Protein AF-A0A2M8P9C8-F1 (afdb_monomer)

Mean predicted aligned error: 7.79 Å

Foldseek 3Di:
DPPPPDPDPDPVLCVVVVVVVVVDPDPDPQSVLQVVQCVVPVDGDPDSVSSVVVVCQPFPDPVRFFCALLNVVCLCVVLVHDDDSVRGGDDPVSVVSVVSVVSCVVVVVDDDDDCLQLSNPFFDDPVNVLVVLLVVLVVVLVVQLVVVCVVPVPDDDDPVVSDDVVSNVVSVCCCLPPWPLNDDADVPDPVSNVQNVQKTFQDTDPGDDLVRDDPVQLDDDPLCVQFWDQPDFDDDSCRSRMTGGHPQWDQDPSRGIWHWDFDADPNRTPPVDGTDTDGSVRPVVDDDDDPPDD

Radius of gyration: 25.55 Å; Cα contacts (8 Å, |Δi|>4): 276; chains: 1; bounding box: 47×86×64 Å

Solvent-accessible surface area (backbone atoms only — not comparable to full-atom values): 17760 Å² total; per-residue (Å²): 132,86,80,77,81,70,87,70,84,51,78,70,75,52,45,63,58,54,57,48,58,72,69,50,87,56,92,45,73,66,51,42,41,47,50,53,38,26,74,76,64,77,42,82,62,97,43,70,65,64,30,48,53,49,58,40,42,61,41,57,27,75,90,69,20,70,46,46,67,55,43,36,51,48,50,24,66,74,72,71,49,88,72,63,70,86,56,31,37,64,49,74,63,57,56,53,51,51,53,52,50,50,51,36,41,76,68,64,74,45,85,83,84,63,77,76,41,46,72,69,45,68,58,80,48,72,67,59,56,48,49,57,52,48,50,54,38,49,54,51,51,55,49,55,36,52,55,56,54,75,74,46,88,86,62,91,78,53,74,74,80,60,59,62,68,67,59,51,52,50,47,54,51,44,51,58,70,69,34,84,82,54,63,84,78,53,72,90,42,75,65,48,37,54,50,58,75,44,50,47,62,48,54,49,96,94,50,49,50,79,90,73,54,56,69,73,73,33,53,88,53,79,59,33,66,61,29,40,38,89,79,55,44,53,78,71,93,46,43,47,39,30,35,29,58,24,94,72,32,42,71,48,99,76,20,36,54,19,28,70,42,72,57,68,57,97,91,40,72,46,77,91,53,83,64,48,70,37,40,46,64,69,44,71,85,50,91,80,80,61,95,84,62,130

Structure (mmCIF, N/CA/C/O backbone):
data_AF-A0A2M8P9C8-F1
#
_entry.id   AF-A0A2M8P9C8-F1
#
loop_
_atom_site.group_PDB
_atom_site.id
_atom_site.type_symbol
_atom_site.label_atom_id
_atom_site.label_alt_id
_atom_site.label_comp_id
_atom_site.label_asym_id
_atom_site.label_entity_id
_atom_site.label_seq_id
_atom_site.pdbx_PDB_ins_code
_atom_site.Cartn_x
_atom_site.Cartn_y
_atom_site.Cartn_z
_atom_site.occupancy
_atom_site.B_iso_or_equiv
_atom_site.auth_seq_id
_atom_site.auth_comp_id
_atom_site.auth_asym_id
_atom_site.auth_atom_id
_atom_site.pdbx_PDB_model_num
ATOM 1 N N . SER A 1 1 ? -11.954 -44.200 5.336 1.00 37.62 1 SER A N 1
ATOM 2 C CA . SER A 1 1 ? -12.831 -43.577 6.345 1.00 37.62 1 SER A CA 1
ATOM 3 C C . SER A 1 1 ? -12.783 -42.080 6.127 1.00 37.62 1 SER A C 1
ATOM 5 O O . SER A 1 1 ? -11.720 -41.489 6.238 1.00 37.62 1 SER A O 1
ATOM 7 N N . ILE A 1 2 ? -13.897 -41.484 5.705 1.00 38.53 2 ILE A N 1
ATOM 8 C CA . ILE A 1 2 ? -13.997 -40.033 5.519 1.00 38.53 2 ILE A CA 1
ATOM 9 C C . ILE A 1 2 ? -14.093 -39.437 6.925 1.00 38.53 2 ILE A C 1
ATOM 11 O O . ILE A 1 2 ? -15.100 -39.625 7.605 1.00 38.53 2 ILE A O 1
ATOM 15 N N . LEU A 1 3 ? -13.015 -38.811 7.395 1.00 40.62 3 LEU A N 1
ATOM 16 C CA . LEU A 1 3 ? -13.034 -38.027 8.624 1.00 40.62 3 LEU A CA 1
ATOM 17 C C . LEU A 1 3 ? -13.834 -36.756 8.334 1.00 40.62 3 LEU A C 1
ATOM 19 O O . LEU A 1 3 ? -13.316 -35.798 7.769 1.00 40.62 3 LEU A O 1
ATOM 23 N N . LEU A 1 4 ? -15.119 -36.778 8.684 1.00 42.03 4 LEU A N 1
ATOM 24 C CA . LEU A 1 4 ? -15.915 -35.567 8.836 1.00 42.03 4 LEU A CA 1
ATOM 25 C C . LEU A 1 4 ? -15.303 -34.779 9.997 1.00 42.03 4 LEU A C 1
ATOM 27 O O . LEU A 1 4 ? -15.498 -35.135 11.159 1.00 42.03 4 LEU A O 1
ATOM 31 N N . HIS A 1 5 ? -14.535 -33.736 9.682 1.00 44.41 5 HIS A N 1
ATOM 32 C CA . HIS A 1 5 ? -14.169 -32.720 10.659 1.00 44.41 5 HIS A CA 1
ATOM 33 C C . HIS A 1 5 ? -15.451 -31.949 10.972 1.00 44.41 5 HIS A C 1
ATOM 35 O O . HIS A 1 5 ? -15.874 -31.057 10.244 1.00 44.41 5 HIS A O 1
ATOM 41 N N . ARG A 1 6 ? -16.171 -32.417 11.988 1.00 44.81 6 ARG A N 1
ATOM 42 C CA . ARG A 1 6 ? -17.292 -31.692 12.561 1.00 44.81 6 ARG A CA 1
ATOM 43 C C . ARG A 1 6 ? -16.665 -30.489 13.261 1.00 44.81 6 ARG A C 1
ATOM 45 O O . ARG A 1 6 ? -15.871 -30.697 14.173 1.00 44.81 6 ARG A O 1
ATOM 52 N N . ASP A 1 7 ? -16.972 -29.278 12.803 1.00 50.47 7 ASP A N 1
ATOM 53 C CA . ASP A 1 7 ? -16.590 -28.029 13.470 1.00 50.47 7 ASP A CA 1
ATOM 54 C C . ASP A 1 7 ? -17.229 -27.996 14.868 1.00 50.47 7 ASP A C 1
ATOM 56 O O . ASP A 1 7 ? -18.292 -27.417 15.093 1.00 50.47 7 ASP A O 1
ATOM 60 N N . GLU A 1 8 ? -16.630 -28.699 15.823 1.00 51.34 8 GLU A N 1
ATOM 61 C CA . GLU A 1 8 ? -16.972 -28.571 17.227 1.00 51.34 8 GLU A CA 1
ATOM 62 C C . GLU A 1 8 ? -16.367 -27.248 17.693 1.00 51.34 8 GLU A C 1
ATOM 64 O O . GLU A 1 8 ? -15.157 -27.116 17.861 1.00 51.34 8 GLU A O 1
ATOM 69 N N . THR A 1 9 ? -17.212 -26.228 17.849 1.00 56.12 9 THR A N 1
ATOM 70 C CA . THR A 1 9 ? -16.874 -25.002 18.577 1.00 56.12 9 THR A CA 1
ATOM 71 C C . THR A 1 9 ? -16.507 -25.383 20.005 1.00 56.12 9 THR A C 1
ATOM 73 O O . THR A 1 9 ? -17.373 -25.551 20.868 1.00 56.12 9 THR A O 1
ATOM 76 N N . THR A 1 10 ? -15.219 -25.593 20.242 1.00 59.09 10 THR A N 1
ATOM 77 C CA . THR A 1 10 ? -14.679 -25.992 21.533 1.00 59.09 10 THR A CA 1
ATOM 78 C C . THR A 1 10 ? -14.843 -24.831 22.513 1.00 59.09 10 THR A C 1
ATOM 80 O O . THR A 1 10 ? -14.539 -23.688 22.184 1.00 59.09 10 THR A O 1
ATOM 83 N N . SER A 1 11 ? -15.282 -25.096 23.748 1.00 59.66 11 SER A N 1
ATOM 84 C CA . SER A 1 11 ? -15.430 -24.072 24.804 1.00 59.66 11 SER A CA 1
ATOM 85 C C . SER A 1 11 ? -14.152 -23.249 25.056 1.00 59.66 11 SER A C 1
ATOM 87 O O . SER A 1 11 ? -14.223 -22.155 25.617 1.00 59.66 11 SER A O 1
ATOM 89 N N . THR A 1 12 ? -12.988 -23.758 24.648 1.00 63.03 12 THR A N 1
ATOM 90 C CA . THR A 1 12 ? -11.700 -23.058 24.661 1.00 63.03 12 THR A CA 1
ATOM 91 C C . THR A 1 12 ? -11.655 -21.845 23.733 1.00 63.03 12 THR A C 1
ATOM 93 O O . THR A 1 12 ? -10.956 -20.889 24.068 1.00 63.03 12 THR A O 1
ATOM 96 N N . ASP A 1 13 ? -12.437 -21.815 22.647 1.00 67.06 13 ASP A N 1
ATOM 97 C CA . ASP A 1 13 ? -12.443 -20.705 21.684 1.00 67.06 13 ASP A CA 1
ATOM 98 C C . ASP A 1 13 ? -12.868 -19.375 22.328 1.00 67.06 13 ASP A C 1
ATOM 100 O O . ASP A 1 13 ? -12.349 -18.314 21.985 1.00 67.06 13 ASP A O 1
ATOM 104 N N . TYR A 1 14 ? -13.767 -19.429 23.314 1.00 73.88 14 TYR A N 1
ATOM 105 C CA . TYR A 1 14 ? -14.289 -18.245 24.004 1.00 73.88 14 TYR A CA 1
ATOM 106 C C . TYR A 1 14 ? -13.535 -17.900 25.292 1.00 73.88 14 TYR A C 1
ATOM 108 O O . TYR A 1 14 ? -13.790 -16.852 25.887 1.00 73.88 14 TYR A O 1
ATOM 116 N N . SER A 1 15 ? -12.597 -18.746 25.729 1.00 85.00 15 SER A N 1
ATOM 117 C CA . SER A 1 15 ? -11.872 -18.555 26.995 1.00 85.00 15 SER A CA 1
ATOM 118 C C . SER A 1 15 ? -11.128 -17.217 27.053 1.00 85.00 15 SER A C 1
ATOM 120 O O . SER A 1 15 ? -11.120 -16.561 28.092 1.00 85.00 15 SER A O 1
ATOM 122 N N . ILE A 1 16 ? -10.578 -16.763 25.922 1.00 87.44 16 ILE A N 1
ATOM 123 C CA . ILE A 1 16 ? -9.887 -15.474 25.800 1.00 87.44 16 ILE A CA 1
ATOM 124 C C . ILE A 1 16 ? -10.848 -14.321 26.089 1.00 87.44 16 ILE A C 1
ATOM 126 O O . ILE A 1 16 ? -10.509 -13.426 26.859 1.00 87.44 16 ILE A O 1
ATOM 130 N N . ILE A 1 17 ? -12.058 -14.356 25.523 1.00 88.69 17 ILE A N 1
ATOM 131 C CA . ILE A 1 17 ? -13.062 -13.310 25.746 1.00 88.69 17 ILE A CA 1
ATOM 132 C C . ILE A 1 17 ? -13.485 -13.299 27.215 1.00 88.69 17 ILE A C 1
ATOM 134 O O . ILE A 1 17 ? -13.487 -12.238 27.830 1.00 88.69 17 ILE A O 1
ATOM 138 N N . PHE A 1 18 ? -13.778 -14.463 27.805 1.00 88.88 18 PHE A N 1
ATOM 139 C CA . PHE A 1 18 ? -14.156 -14.546 29.220 1.00 88.88 18 PHE A CA 1
ATOM 140 C C . PHE A 1 18 ? -13.057 -14.018 30.149 1.00 88.88 18 PHE A C 1
ATOM 142 O O . PHE A 1 18 ? -13.345 -13.240 31.055 1.00 88.88 18 PHE A O 1
ATOM 149 N N . ASN A 1 19 ? -11.798 -14.380 29.895 1.00 91.19 19 ASN A N 1
ATOM 150 C CA . ASN A 1 19 ? -10.659 -13.895 30.673 1.00 91.19 19 ASN A CA 1
ATOM 151 C C . ASN A 1 19 ? -10.447 -12.381 30.518 1.00 91.19 19 ASN A C 1
ATOM 153 O O . ASN A 1 19 ? -10.062 -11.719 31.481 1.00 91.19 19 ASN A O 1
ATOM 157 N N . THR A 1 20 ? -10.689 -11.829 29.326 1.00 91.50 20 THR A N 1
ATOM 158 C CA . THR A 1 20 ? -10.626 -10.381 29.086 1.00 91.50 20 THR A CA 1
ATOM 159 C C . THR A 1 20 ? -11.761 -9.658 29.806 1.00 91.50 20 THR A C 1
ATOM 161 O O . THR A 1 20 ? -11.490 -8.686 30.498 1.00 91.50 20 THR A O 1
ATOM 164 N N . LEU A 1 21 ? -12.995 -10.168 29.740 1.00 90.50 21 LEU A N 1
ATOM 165 C CA . LEU A 1 21 ? -14.148 -9.595 30.446 1.00 90.50 21 LEU A CA 1
ATOM 166 C C . LEU A 1 21 ? -13.981 -9.629 31.972 1.00 90.50 21 LEU A C 1
ATOM 168 O O . LEU A 1 21 ? -14.395 -8.697 32.644 1.00 90.50 21 LEU A O 1
ATOM 172 N N . GLN A 1 22 ? -13.335 -10.658 32.532 1.00 91.06 22 GLN A N 1
ATOM 173 C CA . GLN A 1 22 ? -13.025 -10.703 33.970 1.00 91.06 22 GLN A CA 1
ATOM 174 C C . GLN A 1 22 ? -12.017 -9.634 34.414 1.00 91.06 22 GLN A C 1
ATOM 176 O O . GLN A 1 22 ? -11.997 -9.262 35.585 1.00 91.06 22 GLN A O 1
ATOM 181 N N . LYS A 1 23 ? -11.147 -9.184 33.504 1.00 91.94 23 LYS A N 1
ATOM 182 C CA . LYS A 1 23 ? -10.160 -8.126 33.761 1.00 91.94 23 LYS A CA 1
ATOM 183 C C . LYS A 1 23 ? -10.671 -6.738 33.386 1.00 91.94 23 LYS A C 1
ATOM 185 O O . LYS A 1 23 ? -10.018 -5.760 33.747 1.00 91.94 23 LYS A O 1
ATOM 190 N N . ASP A 1 24 ? -11.769 -6.658 32.639 1.00 91.88 24 ASP A N 1
ATOM 191 C CA . ASP A 1 24 ? -12.359 -5.394 32.231 1.00 91.88 24 ASP A CA 1
ATOM 192 C C . ASP A 1 24 ? -12.910 -4.667 33.459 1.00 91.88 24 ASP A C 1
ATOM 194 O O . ASP A 1 24 ? -13.611 -5.238 34.294 1.00 91.88 24 ASP A O 1
ATOM 198 N N . THR A 1 25 ? -12.529 -3.404 33.599 1.00 89.75 25 THR A N 1
ATOM 199 C CA . THR A 1 25 ? -12.937 -2.557 34.720 1.00 89.75 25 THR A CA 1
ATOM 200 C C . THR A 1 25 ? -14.194 -1.757 34.402 1.00 89.75 25 THR A C 1
ATOM 202 O O . THR A 1 25 ? -14.825 -1.249 35.329 1.00 89.75 25 THR A O 1
ATOM 205 N N . ALA A 1 26 ? -14.565 -1.641 33.123 1.00 91.31 26 ALA A N 1
ATOM 206 C CA . ALA A 1 26 ? -15.745 -0.911 32.689 1.00 91.31 26 ALA A CA 1
ATOM 207 C C . ALA A 1 26 ? -16.982 -1.821 32.669 1.00 91.31 26 ALA A C 1
ATOM 209 O O . ALA A 1 26 ? -16.979 -2.889 32.066 1.00 91.31 26 ALA A O 1
ATOM 210 N N . ASN A 1 27 ? -18.073 -1.369 33.288 1.00 89.81 27 ASN A N 1
ATOM 211 C CA . ASN A 1 27 ? -19.352 -2.091 33.326 1.00 89.81 27 ASN A CA 1
ATOM 212 C C . ASN A 1 27 ? -20.446 -1.398 32.498 1.00 89.81 27 ASN A C 1
ATOM 214 O O . ASN A 1 27 ? -21.563 -1.903 32.382 1.00 89.81 27 ASN A O 1
ATOM 218 N N . SER A 1 28 ? -20.143 -0.233 31.921 1.00 92.44 28 SER A N 1
ATOM 219 C CA . SER A 1 28 ? -21.055 0.530 31.069 1.00 92.44 28 SER A CA 1
ATOM 220 C C . SER A 1 28 ? -20.333 1.144 29.870 1.00 92.44 28 SER A C 1
ATOM 222 O O . SER A 1 28 ? -19.123 1.372 29.902 1.00 92.44 28 SER A O 1
ATOM 224 N N . GLU A 1 29 ? -21.089 1.461 28.811 1.00 89.56 29 GLU A N 1
ATOM 225 C CA . GLU A 1 29 ? -20.550 2.150 27.628 1.00 89.56 29 GLU A CA 1
ATOM 226 C C . GLU A 1 29 ? -19.878 3.474 28.018 1.00 89.56 29 GLU A C 1
ATOM 228 O O . GLU A 1 29 ? -18.795 3.786 27.528 1.00 89.56 29 GLU A O 1
ATOM 233 N N . LYS A 1 30 ? -20.483 4.219 28.949 1.00 89.69 30 LYS A N 1
ATOM 234 C CA . LYS A 1 30 ? -19.945 5.485 29.446 1.00 89.69 30 LYS A CA 1
ATOM 235 C C . LYS A 1 30 ? -18.570 5.302 30.090 1.00 89.69 30 LYS A C 1
ATOM 237 O O . LYS A 1 30 ? -17.621 5.980 29.705 1.00 89.69 30 LYS A O 1
ATOM 242 N N . GLU A 1 31 ? -18.447 4.358 31.021 1.00 90.81 31 GLU A N 1
ATOM 243 C CA . GLU A 1 31 ? -17.171 4.055 31.681 1.00 90.81 31 GLU A CA 1
ATOM 244 C C . GLU A 1 31 ? -16.103 3.613 30.674 1.00 90.81 31 GLU A C 1
ATOM 246 O O . GLU A 1 31 ? -14.959 4.059 30.759 1.00 90.81 31 GLU A O 1
ATOM 251 N N . ALA A 1 32 ? -16.476 2.797 29.682 1.00 92.31 32 ALA A N 1
ATOM 252 C CA . ALA A 1 32 ? -15.564 2.347 28.634 1.00 92.31 32 ALA A CA 1
ATOM 253 C C . ALA A 1 32 ? -15.061 3.518 27.770 1.00 92.31 32 ALA A C 1
ATOM 255 O O . ALA A 1 32 ? -13.864 3.629 27.497 1.00 92.31 32 ALA A O 1
ATOM 256 N N . VAL A 1 33 ? -15.953 4.431 27.374 1.00 91.25 33 VAL A N 1
ATOM 257 C CA . VAL A 1 33 ? -15.602 5.632 26.599 1.00 91.25 33 VAL A CA 1
ATOM 258 C C . VAL A 1 33 ? -14.671 6.551 27.399 1.00 91.25 33 VAL A C 1
ATOM 260 O O . VAL A 1 33 ? -13.670 7.034 26.864 1.00 91.25 33 VAL A O 1
ATOM 263 N N . GLU A 1 34 ? -14.944 6.759 28.688 1.00 90.44 34 GLU A N 1
ATOM 264 C CA . GLU A 1 34 ? -14.082 7.549 29.574 1.00 90.44 34 GLU A CA 1
ATOM 265 C C . GLU A 1 34 ? -12.713 6.894 29.797 1.00 90.44 34 GLU A C 1
ATOM 267 O O . GLU A 1 34 ? -11.696 7.591 29.865 1.00 90.44 34 GLU A O 1
ATOM 272 N N . PHE A 1 35 ? -12.669 5.565 29.910 1.00 90.38 35 PHE A N 1
ATOM 273 C CA . PHE A 1 35 ? -11.430 4.801 30.041 1.00 90.38 35 PHE A CA 1
ATOM 274 C C . PHE A 1 35 ? -10.559 4.935 28.786 1.00 90.38 35 PHE A C 1
ATOM 276 O O . PHE A 1 35 ? -9.378 5.274 28.881 1.00 90.38 35 PHE A O 1
ATOM 283 N N . ILE A 1 36 ? -11.152 4.767 27.598 1.00 90.81 36 ILE A N 1
ATOM 284 C CA . ILE A 1 36 ? -10.457 4.946 26.315 1.00 90.81 36 ILE A CA 1
ATOM 285 C C . ILE A 1 36 ? -9.941 6.383 26.178 1.00 90.81 36 ILE A C 1
ATOM 287 O O . ILE A 1 36 ? -8.788 6.592 25.794 1.00 90.81 36 ILE A O 1
ATOM 291 N N . TYR A 1 37 ? -10.753 7.387 26.524 1.00 90.19 37 TYR A N 1
ATOM 292 C CA . TYR A 1 37 ? -10.324 8.785 26.482 1.00 90.19 37 TYR A CA 1
ATOM 293 C C . TYR A 1 37 ? -9.117 9.034 27.397 1.00 90.19 37 TYR A C 1
ATOM 295 O O . TYR A 1 37 ? -8.135 9.645 26.963 1.00 90.19 37 TYR A O 1
ATOM 303 N N . ARG A 1 38 ? -9.164 8.528 28.638 1.00 90.62 38 ARG A N 1
ATOM 304 C CA . ARG A 1 38 ? -8.061 8.634 29.602 1.00 90.62 38 ARG A CA 1
ATOM 305 C C . ARG A 1 38 ? -6.786 7.998 29.065 1.00 90.62 38 ARG A C 1
ATOM 307 O O . ARG A 1 38 ? -5.736 8.626 29.138 1.00 90.62 38 ARG A O 1
ATOM 314 N N . GLN A 1 39 ? -6.885 6.821 28.453 1.00 90.50 39 GLN A N 1
ATOM 315 C CA . GLN A 1 39 ? -5.737 6.130 27.867 1.00 90.50 39 GLN A CA 1
ATOM 316 C C . GLN A 1 39 ? -5.128 6.889 26.677 1.00 90.50 39 GLN A C 1
ATOM 318 O O . GLN A 1 39 ? -3.915 6.875 26.480 1.00 90.50 39 GLN A O 1
ATOM 323 N N . LEU A 1 40 ? -5.956 7.561 25.873 1.00 89.12 40 LEU A N 1
ATOM 324 C CA . LEU A 1 40 ? -5.499 8.294 24.690 1.00 89.12 40 LEU A CA 1
ATOM 325 C C . LEU A 1 40 ? -4.913 9.671 25.016 1.00 89.12 40 LEU A C 1
ATOM 327 O O . LEU A 1 40 ? -4.004 10.129 24.324 1.00 89.12 40 LEU A O 1
ATOM 331 N N . ARG A 1 41 ? -5.463 10.369 26.016 1.00 89.38 41 ARG A N 1
ATOM 332 C CA . ARG A 1 41 ? -5.113 11.768 26.323 1.00 89.38 41 ARG A CA 1
ATOM 333 C C . ARG A 1 41 ? -4.416 11.974 27.661 1.00 89.38 41 ARG A C 1
ATOM 335 O O . ARG A 1 41 ? -4.003 13.099 27.928 1.00 89.38 41 ARG A O 1
ATOM 342 N N . ASN A 1 42 ? -4.273 10.931 28.477 1.00 90.50 42 ASN A N 1
ATOM 343 C CA . ASN A 1 42 ? -3.758 11.007 29.847 1.00 90.50 42 ASN A CA 1
ATOM 344 C C . ASN A 1 42 ? -4.476 12.079 30.694 1.00 90.50 42 ASN A C 1
ATOM 346 O O . ASN A 1 42 ? -3.861 12.733 31.533 1.00 90.50 42 ASN A O 1
ATOM 350 N N . ALA A 1 43 ? -5.768 12.296 30.438 1.00 89.50 43 ALA A N 1
ATOM 351 C CA . ALA A 1 43 ? -6.590 13.314 31.085 1.00 89.50 43 ALA A CA 1
ATOM 352 C C . ALA A 1 43 ? -8.034 12.825 31.212 1.00 89.50 43 ALA A C 1
ATOM 354 O O . ALA A 1 43 ? -8.477 11.993 30.418 1.00 89.50 43 ALA A O 1
ATOM 355 N N . GLU A 1 44 ? -8.777 13.360 32.178 1.00 87.00 44 GLU A N 1
ATOM 356 C CA . GLU A 1 44 ? -10.210 13.089 32.286 1.00 87.00 44 GLU A CA 1
ATOM 357 C C . GLU A 1 44 ? -10.994 13.826 31.192 1.00 87.00 44 GLU A C 1
ATOM 359 O O . GLU A 1 44 ? -10.631 14.947 30.806 1.00 87.00 44 GLU A O 1
ATOM 364 N N . PRO A 1 45 ? -12.041 13.196 30.638 1.00 87.19 45 PRO A N 1
ATOM 365 C CA . PRO A 1 45 ? -12.908 13.869 29.692 1.00 87.19 45 PRO A CA 1
ATOM 366 C C . PRO A 1 45 ? -13.732 14.952 30.401 1.00 87.19 45 PRO A C 1
ATOM 368 O O . PRO A 1 45 ? -14.191 14.734 31.520 1.00 87.19 45 PRO A O 1
ATOM 371 N N . PRO A 1 46 ? -13.951 16.110 29.757 1.00 84.75 46 PRO A N 1
ATOM 372 C CA . PRO A 1 46 ? -14.798 17.161 30.319 1.00 84.75 46 PRO A CA 1
ATOM 373 C C . PRO A 1 46 ? -16.275 16.740 30.399 1.00 84.75 46 PRO A C 1
ATOM 375 O O . PRO A 1 46 ? -16.983 17.141 31.318 1.00 84.75 46 PRO A O 1
ATOM 378 N N . ASP A 1 47 ? -16.727 15.925 29.447 1.00 90.00 47 ASP A N 1
ATOM 379 C CA . ASP A 1 47 ? -18.088 15.413 29.330 1.00 90.00 47 ASP A CA 1
ATOM 380 C C . ASP A 1 47 ? -18.105 14.153 28.434 1.00 90.00 47 ASP A C 1
ATOM 382 O O . ASP A 1 47 ? -17.160 13.892 27.677 1.00 90.00 47 ASP A O 1
ATOM 386 N N . GLU A 1 48 ? -19.176 13.354 28.525 1.00 88.81 48 GLU A N 1
ATOM 387 C CA . GLU A 1 48 ? -19.320 12.100 27.765 1.00 88.81 48 GLU A CA 1
ATOM 388 C C . GLU A 1 48 ? -19.376 12.340 26.248 1.00 88.81 48 GLU A C 1
ATOM 390 O O . GLU A 1 48 ? -18.818 11.560 25.471 1.00 88.81 48 GLU A O 1
ATOM 395 N N . GLU A 1 49 ? -20.014 13.425 25.810 1.00 90.94 49 GLU A N 1
ATOM 396 C CA . GLU A 1 49 ? -20.189 13.739 24.391 1.00 90.94 49 GLU A CA 1
ATOM 397 C C . GLU A 1 49 ? -18.841 14.049 23.730 1.00 90.94 49 GLU A C 1
ATOM 399 O O . GLU A 1 49 ? -18.526 13.521 22.661 1.00 90.94 49 GLU A O 1
ATOM 404 N N . THR A 1 50 ? -17.988 14.820 24.402 1.00 89.31 50 THR A N 1
ATOM 405 C CA . THR A 1 50 ? -16.617 15.105 23.978 1.00 89.31 50 THR A CA 1
ATOM 406 C C . THR A 1 50 ? -15.793 13.824 23.885 1.00 89.31 50 THR A C 1
ATOM 408 O O . THR A 1 50 ? -15.041 13.642 22.919 1.00 89.31 50 THR A O 1
ATOM 411 N N . ALA A 1 51 ? -15.936 12.922 24.859 1.00 89.44 51 ALA A N 1
ATOM 412 C CA . ALA A 1 51 ? -15.220 11.654 24.863 1.00 89.44 51 ALA A CA 1
ATOM 413 C C . ALA A 1 51 ? -15.648 10.754 23.694 1.00 89.44 51 ALA A C 1
ATOM 415 O O . ALA A 1 51 ? -14.804 10.301 22.912 1.00 89.44 51 ALA A O 1
ATOM 416 N N . ARG A 1 52 ? -16.962 10.582 23.506 1.00 90.00 52 ARG A N 1
ATOM 417 C CA . ARG A 1 52 ? -17.547 9.815 22.398 1.00 90.00 52 ARG A CA 1
ATOM 418 C C . ARG A 1 52 ? -17.176 10.426 21.045 1.00 90.00 52 ARG A C 1
ATOM 420 O O . ARG A 1 52 ? -16.766 9.714 20.131 1.00 90.00 52 ARG A O 1
ATOM 427 N N . GLY A 1 53 ? -17.223 11.752 20.942 1.00 90.44 53 GLY A N 1
ATOM 428 C CA . GLY A 1 53 ? -16.878 12.496 19.735 1.00 90.44 53 GLY A CA 1
ATOM 429 C C . GLY A 1 53 ? -15.413 12.363 19.313 1.00 90.44 53 GLY A C 1
ATOM 430 O O . GLY A 1 53 ? -15.103 12.576 18.143 1.00 90.44 53 GLY A O 1
ATOM 431 N N . ILE A 1 54 ? -14.492 12.013 20.216 1.00 88.38 54 ILE A N 1
ATOM 432 C CA . ILE A 1 54 ? -13.103 11.700 19.842 1.00 88.38 54 ILE A CA 1
ATOM 433 C C . ILE A 1 54 ? -12.992 10.312 19.234 1.00 88.38 54 ILE A C 1
ATOM 435 O O . ILE A 1 54 ? -12.332 10.175 18.208 1.00 88.38 54 ILE A O 1
ATOM 439 N N . ILE A 1 55 ? -13.642 9.312 19.827 1.00 88.06 55 ILE A N 1
ATOM 440 C CA . ILE A 1 55 ? -13.645 7.945 19.290 1.00 88.06 55 ILE A CA 1
ATOM 441 C C . ILE A 1 55 ? -14.279 7.940 17.895 1.00 88.06 55 ILE A C 1
ATOM 443 O O . ILE A 1 55 ? -13.705 7.379 16.961 1.00 88.06 55 ILE A O 1
ATOM 447 N N . ASP A 1 56 ? -15.397 8.652 17.732 1.00 89.19 56 ASP A N 1
ATOM 448 C CA . ASP A 1 56 ? -16.058 8.844 16.439 1.00 89.19 56 ASP A CA 1
ATOM 449 C C . ASP A 1 56 ? -15.103 9.438 15.391 1.00 89.19 56 ASP A C 1
ATOM 451 O O . ASP A 1 56 ? -14.888 8.884 14.312 1.00 89.19 56 ASP A O 1
ATOM 455 N N . LYS A 1 57 ? -14.402 10.516 15.759 1.00 89.75 57 LYS A N 1
ATOM 456 C CA . LYS A 1 57 ? -13.421 11.172 14.884 1.00 89.75 57 LYS A CA 1
ATOM 457 C C . LYS A 1 57 ? -12.186 10.327 14.578 1.00 89.75 57 LYS A C 1
ATOM 459 O O . LYS A 1 57 ? -11.508 10.639 13.603 1.00 89.75 57 LYS A O 1
ATOM 464 N N . LEU A 1 58 ? -11.853 9.329 15.394 1.00 88.62 58 LEU A N 1
ATOM 465 C CA . LEU A 1 58 ? -10.662 8.503 15.190 1.00 88.62 58 LEU A CA 1
ATOM 466 C C . LEU A 1 58 ? -10.864 7.439 14.114 1.00 88.62 58 LEU A C 1
ATOM 468 O O . LEU A 1 58 ? -9.945 7.223 13.331 1.00 88.62 58 LEU A O 1
ATOM 472 N N . PHE A 1 59 ? -12.032 6.796 14.072 1.00 89.62 59 PHE A N 1
ATOM 473 C CA . PHE A 1 59 ? -12.251 5.619 13.218 1.00 89.62 59 PHE A CA 1
ATOM 474 C C . PHE A 1 59 ? -13.443 5.746 12.264 1.00 89.62 59 PHE A C 1
ATOM 476 O O . PHE A 1 59 ? -13.438 5.119 11.205 1.00 89.62 59 PHE A O 1
ATOM 483 N N . PHE A 1 60 ? -14.440 6.560 12.620 1.00 91.12 60 PHE A N 1
ATOM 484 C CA . PHE A 1 60 ? -15.740 6.611 11.945 1.00 91.12 60 PHE A CA 1
ATOM 485 C C . PHE A 1 60 ? -15.958 7.908 11.145 1.00 91.12 60 PHE A C 1
ATOM 487 O O . PHE A 1 60 ? -16.881 7.991 10.338 1.00 91.12 60 PHE A O 1
ATOM 494 N N . SER A 1 61 ? -15.091 8.914 11.314 1.00 90.94 61 SER A N 1
ATOM 495 C CA . SER A 1 61 ? -15.162 10.173 10.564 1.00 90.94 61 SER A CA 1
ATOM 496 C C . SER A 1 61 ? -14.333 10.146 9.279 1.00 90.94 61 SER A C 1
ATOM 498 O O . SER A 1 61 ? -13.101 10.147 9.312 1.00 90.94 61 SER A O 1
ATOM 500 N N . ASP A 1 62 ? -15.028 10.295 8.154 1.00 87.31 62 ASP A N 1
ATOM 501 C CA . ASP A 1 62 ? -14.496 10.462 6.792 1.00 87.31 62 ASP A CA 1
ATOM 502 C C . ASP A 1 62 ? -13.499 11.630 6.626 1.00 87.31 62 ASP A C 1
ATOM 504 O O . ASP A 1 62 ? -12.662 11.646 5.728 1.00 87.31 62 ASP A O 1
ATOM 508 N N . LYS A 1 63 ? -13.550 12.629 7.514 1.00 84.62 63 LYS A N 1
ATOM 509 C CA . LYS A 1 63 ? -12.648 13.796 7.511 1.00 84.62 63 LYS A CA 1
ATOM 510 C C . LYS A 1 63 ? -11.292 13.536 8.160 1.00 84.62 63 LYS A C 1
ATOM 512 O O . LYS A 1 63 ? -10.416 14.407 8.094 1.00 84.62 63 LYS A O 1
ATOM 517 N N . ARG A 1 64 ? -11.154 12.456 8.925 1.00 85.25 64 ARG A N 1
ATOM 518 C CA . ARG A 1 64 ? -9.974 12.178 9.763 1.00 85.25 64 ARG A CA 1
ATOM 519 C C . ARG A 1 64 ? -9.390 10.802 9.512 1.00 85.25 64 ARG A C 1
ATOM 521 O O . ARG A 1 64 ? -8.188 10.642 9.709 1.00 85.25 64 ARG A O 1
ATOM 528 N N . TYR A 1 65 ? -10.217 9.864 9.076 1.00 90.56 65 TYR A N 1
ATOM 529 C CA . TYR A 1 65 ? -9.838 8.493 8.828 1.00 90.56 65 TYR A CA 1
ATOM 530 C C . TYR A 1 65 ? -10.297 8.072 7.434 1.00 90.56 65 TYR A C 1
ATOM 532 O O . TYR A 1 65 ? -11.442 8.302 7.055 1.00 90.56 65 TYR A O 1
ATOM 540 N N . ASP A 1 66 ? -9.386 7.468 6.680 1.00 90.12 66 ASP A N 1
ATOM 541 C CA . ASP A 1 66 ? -9.634 6.977 5.329 1.00 90.12 66 ASP A CA 1
ATOM 542 C C . ASP A 1 66 ? -8.750 5.745 5.100 1.00 90.12 66 ASP A C 1
ATOM 544 O O . ASP A 1 66 ? -7.519 5.836 5.101 1.00 90.12 66 ASP A O 1
ATOM 548 N N . LEU A 1 67 ? -9.377 4.579 4.936 1.00 90.81 67 LEU A N 1
ATOM 549 C CA . LEU A 1 67 ? -8.712 3.331 4.550 1.00 90.81 67 LEU A CA 1
ATOM 550 C C . LEU A 1 67 ? -8.162 3.402 3.117 1.00 90.81 67 LEU A C 1
ATOM 552 O O . LEU A 1 67 ? -7.277 2.625 2.742 1.00 90.81 67 LEU A O 1
ATOM 556 N N . GLY A 1 68 ? -8.694 4.313 2.303 1.00 90.06 68 GLY A N 1
ATOM 557 C CA . GLY A 1 68 ? -8.551 4.320 0.860 1.00 90.06 68 GLY A CA 1
ATOM 558 C C . GLY A 1 68 ? -9.227 3.112 0.211 1.00 90.06 68 GLY A C 1
ATOM 559 O O . GLY A 1 68 ? -9.638 2.152 0.869 1.00 90.06 68 GLY A O 1
ATOM 560 N N . ASP A 1 69 ? -9.279 3.127 -1.119 1.00 89.88 69 ASP A N 1
ATOM 561 C CA . ASP A 1 69 ? -9.898 2.045 -1.898 1.00 89.88 69 ASP A CA 1
ATOM 562 C C . ASP A 1 69 ? -9.198 0.698 -1.642 1.00 89.88 69 ASP A C 1
ATOM 564 O O . ASP A 1 69 ? -9.829 -0.350 -1.517 1.00 89.88 69 ASP A O 1
ATOM 568 N N . VAL A 1 70 ? -7.869 0.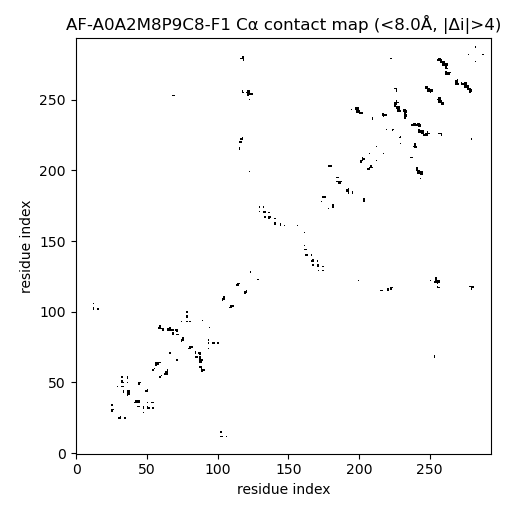735 -1.485 1.00 91.44 70 VAL A N 1
ATOM 569 C CA . VAL A 1 70 ? -7.049 -0.457 -1.233 1.00 91.44 70 VAL A CA 1
ATOM 570 C C . VAL A 1 70 ? -7.289 -1.022 0.167 1.00 91.44 70 VAL A C 1
ATOM 572 O O . VAL A 1 70 ? -7.369 -2.238 0.319 1.00 91.44 70 VAL A O 1
ATOM 575 N N . GLY A 1 71 ? -7.401 -0.173 1.194 1.00 92.75 71 GLY A N 1
ATOM 576 C CA . GLY A 1 71 ? -7.607 -0.636 2.567 1.00 92.75 71 GLY A CA 1
ATOM 577 C C . GLY A 1 71 ? -8.962 -1.316 2.735 1.00 92.75 71 GLY A C 1
ATOM 578 O O . GLY A 1 71 ? -9.019 -2.425 3.266 1.00 92.75 71 GLY A O 1
ATOM 579 N N . ARG A 1 72 ? -10.032 -0.711 2.196 1.00 94.31 72 ARG A N 1
ATOM 580 C CA . ARG A 1 72 ? -11.373 -1.315 2.187 1.00 94.31 72 ARG A CA 1
ATOM 581 C C . ARG A 1 72 ? -11.390 -2.631 1.407 1.00 94.31 72 ARG A C 1
ATOM 583 O O . ARG A 1 72 ? -11.870 -3.632 1.931 1.00 94.31 72 ARG A O 1
ATOM 590 N N . TYR A 1 73 ? -10.785 -2.670 0.216 1.00 92.31 73 TYR A N 1
ATOM 591 C CA . TYR A 1 73 ? -10.641 -3.907 -0.561 1.00 92.31 73 TYR A CA 1
ATOM 592 C C . TYR A 1 73 ? -9.941 -5.023 0.234 1.00 92.31 73 TYR A C 1
ATOM 594 O O . TYR A 1 73 ? -10.428 -6.153 0.264 1.00 92.31 73 TYR A O 1
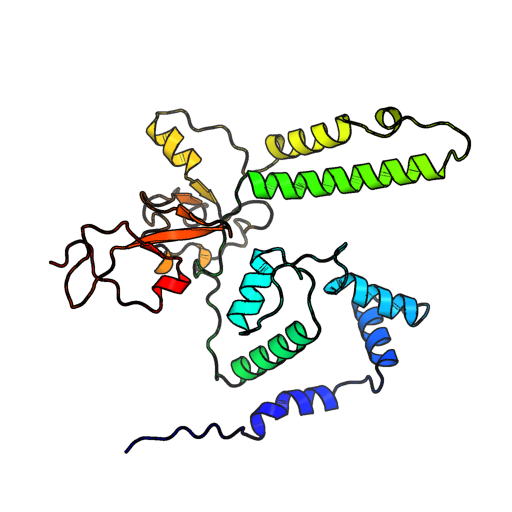ATOM 602 N N . ARG A 1 74 ? -8.825 -4.716 0.912 1.00 92.06 74 ARG A N 1
ATOM 603 C CA . ARG A 1 74 ? -8.063 -5.709 1.688 1.00 92.06 74 ARG A CA 1
ATOM 604 C C . ARG A 1 74 ? -8.830 -6.212 2.905 1.00 92.06 74 ARG A C 1
ATOM 606 O O . ARG A 1 74 ? -8.845 -7.418 3.119 1.00 92.06 74 ARG A O 1
ATOM 613 N N . ILE A 1 75 ? -9.483 -5.332 3.666 1.00 93.75 75 ILE A N 1
ATOM 614 C CA . ILE A 1 75 ? -10.296 -5.734 4.827 1.00 93.75 75 ILE A CA 1
ATOM 615 C C . ILE A 1 75 ? -11.435 -6.650 4.380 1.00 93.75 75 ILE A C 1
ATOM 617 O O . ILE A 1 75 ? -11.595 -7.738 4.931 1.00 93.75 75 ILE A O 1
ATOM 621 N N . ASN A 1 76 ? -12.161 -6.256 3.333 1.00 93.62 76 ASN A N 1
ATOM 622 C CA . ASN A 1 76 ? -13.260 -7.049 2.796 1.00 93.62 76 ASN A CA 1
ATOM 623 C C . ASN A 1 76 ? -12.790 -8.431 2.338 1.00 93.62 76 ASN A C 1
ATOM 625 O O . ASN A 1 76 ? -13.372 -9.439 2.727 1.00 93.62 76 ASN A O 1
ATOM 629 N N . LYS A 1 77 ? -11.698 -8.493 1.568 1.00 90.56 77 LYS A N 1
ATOM 630 C CA . LYS A 1 77 ? -11.155 -9.761 1.071 1.00 90.56 77 LYS A CA 1
ATOM 631 C C . LYS A 1 77 ? -10.639 -10.653 2.202 1.00 90.56 77 LYS A C 1
ATOM 633 O O . LYS A 1 77 ? -10.930 -11.842 2.213 1.00 90.56 77 LYS A O 1
ATOM 638 N N . LYS A 1 78 ? -9.920 -10.079 3.173 1.00 90.19 78 LYS A N 1
ATOM 639 C CA . LYS A 1 78 ? -9.306 -10.819 4.285 1.00 90.19 78 LYS A CA 1
ATOM 640 C C . LYS A 1 78 ? -10.334 -11.377 5.267 1.00 90.19 78 LYS A C 1
ATOM 642 O O . LYS A 1 78 ? -10.179 -12.497 5.741 1.00 90.19 78 LYS A O 1
ATOM 647 N N . LEU A 1 79 ? -11.363 -10.594 5.582 1.00 92.31 79 LEU A N 1
ATOM 648 C CA . LEU A 1 79 ? -12.396 -10.965 6.553 1.00 92.31 79 LEU A CA 1
ATOM 649 C C . LEU A 1 79 ? -13.629 -11.610 5.899 1.00 92.31 79 LEU A C 1
ATOM 651 O O . LEU A 1 79 ? -14.515 -12.074 6.610 1.00 92.31 79 LEU A O 1
ATOM 655 N N . GLY A 1 80 ? -13.691 -11.655 4.564 1.00 90.94 80 GLY A N 1
ATOM 656 C CA . GLY A 1 80 ? -14.850 -12.160 3.824 1.00 90.94 80 GLY A CA 1
ATOM 657 C C . GLY A 1 80 ? -16.081 -11.254 3.936 1.00 90.94 80 GLY A C 1
ATOM 658 O O . GLY A 1 80 ? -17.207 -11.744 3.899 1.00 90.94 80 GLY A O 1
ATOM 659 N N . LEU A 1 81 ? -15.876 -9.945 4.108 1.00 92.62 81 LEU A N 1
ATOM 660 C CA . LEU A 1 81 ? -16.950 -8.961 4.247 1.00 92.62 81 LEU A CA 1
ATOM 661 C C . LEU A 1 81 ? -17.380 -8.417 2.883 1.00 92.62 81 LEU A C 1
ATOM 663 O O . LEU A 1 81 ? -16.563 -8.243 1.980 1.00 92.62 81 LEU A O 1
ATOM 667 N N . ASN A 1 82 ? -18.663 -8.079 2.761 1.00 92.75 82 ASN A N 1
ATOM 668 C CA . ASN A 1 82 ? -19.244 -7.467 1.564 1.00 92.75 82 ASN A CA 1
ATOM 669 C C . ASN A 1 82 ? -19.713 -6.028 1.843 1.00 92.75 82 ASN A C 1
ATOM 671 O O . ASN A 1 82 ? -20.846 -5.658 1.542 1.00 92.75 82 ASN A O 1
ATOM 675 N N . VAL A 1 83 ? -18.854 -5.238 2.493 1.00 91.62 83 VAL A N 1
ATOM 676 C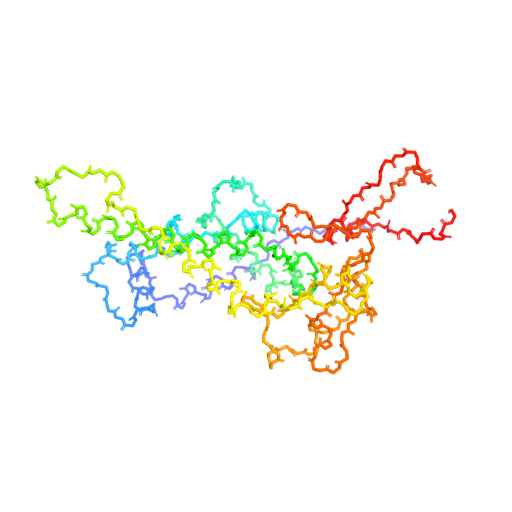 CA . VAL A 1 83 ? -19.093 -3.807 2.733 1.00 91.62 83 VAL A CA 1
ATOM 677 C C . VAL A 1 83 ? -18.843 -3.037 1.438 1.00 91.62 83 VAL A C 1
ATOM 679 O O . VAL A 1 83 ? -17.901 -3.348 0.708 1.00 91.62 83 VAL A O 1
ATOM 682 N N . ASP A 1 84 ? -19.657 -2.020 1.164 1.00 93.31 84 ASP A N 1
ATOM 683 C CA . ASP A 1 84 ? -19.521 -1.186 -0.031 1.00 93.31 84 ASP A CA 1
ATOM 684 C C . ASP A 1 84 ? -18.098 -0.580 -0.145 1.00 93.31 84 ASP A C 1
ATOM 686 O O . ASP A 1 84 ? -17.602 -0.009 0.837 1.00 93.31 84 ASP A O 1
ATOM 690 N N . PRO A 1 85 ? -17.421 -0.694 -1.308 1.00 90.31 85 PRO A N 1
ATOM 691 C CA . PRO A 1 85 ? -16.120 -0.071 -1.557 1.00 90.31 85 PRO A CA 1
ATOM 692 C C . PRO A 1 85 ? -16.060 1.442 -1.292 1.00 90.31 85 PRO A C 1
ATOM 694 O O . PRO A 1 85 ? -14.986 1.948 -0.960 1.00 90.31 85 PRO A O 1
ATOM 697 N N . ASP A 1 86 ? -17.183 2.158 -1.404 1.00 91.88 86 ASP A N 1
ATOM 698 C CA . ASP A 1 86 ? -17.252 3.602 -1.155 1.00 91.88 86 ASP A CA 1
ATOM 699 C C . ASP A 1 86 ? -17.177 3.950 0.344 1.00 91.88 86 ASP A C 1
ATOM 701 O O . ASP A 1 86 ? -16.841 5.081 0.713 1.00 91.88 86 ASP A O 1
ATOM 705 N N . ILE A 1 87 ? -17.428 2.984 1.237 1.00 92.06 87 ILE A N 1
ATOM 706 C CA . ILE A 1 87 ? -17.316 3.172 2.687 1.00 92.06 87 ILE A CA 1
ATOM 707 C C . ILE A 1 87 ? -15.853 3.002 3.102 1.00 92.06 87 ILE A C 1
ATOM 709 O O . ILE A 1 87 ? -15.370 1.902 3.366 1.00 92.06 87 ILE A O 1
ATOM 713 N N . LYS A 1 88 ? -15.131 4.118 3.206 1.00 91.94 88 LYS A N 1
ATOM 714 C CA . LYS A 1 88 ? -13.687 4.117 3.508 1.00 91.94 88 LYS A CA 1
ATOM 715 C C . LYS A 1 88 ? -13.335 4.308 4.983 1.00 91.94 88 LYS A C 1
ATOM 717 O O . LYS A 1 88 ? -12.162 4.274 5.344 1.00 91.94 88 LYS A O 1
ATOM 722 N N . VAL A 1 89 ? -14.328 4.494 5.845 1.00 94.56 89 VAL A N 1
ATOM 723 C CA . VAL A 1 89 ? -14.155 4.506 7.307 1.00 94.56 89 VAL A CA 1
ATOM 724 C C . VAL A 1 89 ? -14.299 3.098 7.869 1.00 94.56 89 VAL A C 1
ATOM 726 O O . VAL A 1 89 ? -14.886 2.243 7.206 1.00 94.56 89 VAL A O 1
ATOM 729 N N . LEU A 1 90 ? -13.787 2.840 9.074 1.00 94.50 90 LEU A N 1
ATOM 730 C CA . LEU A 1 90 ? -14.035 1.562 9.744 1.00 94.50 90 LEU A CA 1
ATOM 731 C C . LEU A 1 90 ? -15.497 1.471 10.181 1.00 94.50 90 LEU A C 1
ATOM 733 O O . LEU A 1 90 ? -16.094 2.451 10.617 1.00 94.50 90 LEU A O 1
ATOM 737 N N . THR A 1 91 ? -16.065 0.276 10.100 1.00 93.06 91 THR A N 1
ATOM 738 C CA . THR A 1 91 ? -17.396 -0.039 10.615 1.00 93.06 91 THR A CA 1
ATOM 739 C C . THR A 1 91 ? -17.284 -0.853 11.901 1.00 93.06 91 THR A C 1
ATOM 741 O O . THR A 1 91 ? -16.242 -1.429 12.220 1.00 93.06 91 THR A O 1
ATOM 744 N N . LYS A 1 92 ? -18.371 -0.910 12.676 1.00 92.44 92 LYS A N 1
ATOM 745 C CA . LYS A 1 92 ? -18.413 -1.756 13.878 1.00 92.44 92 LYS A CA 1
ATOM 746 C C . LYS A 1 92 ? -18.265 -3.238 13.523 1.00 92.44 92 LYS A C 1
ATOM 748 O O . LYS A 1 92 ? -17.626 -3.969 14.271 1.00 92.44 92 LYS A O 1
ATOM 753 N N . GLU A 1 93 ? -18.820 -3.652 12.385 1.00 93.00 93 GLU A N 1
ATOM 754 C CA . GLU A 1 93 ? -18.697 -5.014 11.857 1.00 93.00 93 GLU A CA 1
ATOM 755 C C . GLU A 1 93 ? -17.233 -5.357 11.566 1.00 93.00 93 GLU A C 1
ATOM 757 O O . GLU A 1 93 ? -16.752 -6.369 12.071 1.00 93.00 93 GLU A O 1
ATOM 762 N N . ASP A 1 94 ? -16.490 -4.454 10.906 1.00 94.75 94 ASP A N 1
ATOM 763 C CA . ASP A 1 94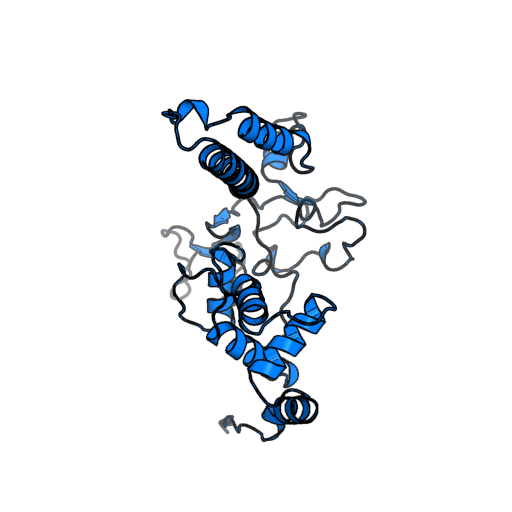 ? -15.052 -4.639 10.660 1.00 94.75 94 ASP A CA 1
ATOM 764 C C . ASP A 1 94 ? -14.298 -4.943 11.963 1.00 94.75 94 ASP A C 1
ATOM 766 O O . ASP A 1 94 ? -13.532 -5.899 12.036 1.00 94.75 94 ASP A O 1
ATOM 770 N N . ILE A 1 95 ? -14.534 -4.158 13.020 1.00 94.31 95 ILE A N 1
ATOM 771 C CA . ILE A 1 95 ? -13.848 -4.326 14.311 1.00 94.31 95 ILE A CA 1
ATOM 772 C C . ILE A 1 95 ? -14.188 -5.682 14.943 1.00 94.31 95 ILE A C 1
ATOM 774 O O . ILE A 1 95 ? -13.303 -6.371 15.454 1.00 94.31 95 ILE A O 1
ATOM 778 N N . ILE A 1 96 ? -15.461 -6.079 14.904 1.00 93.50 96 ILE A N 1
ATOM 779 C CA . ILE A 1 96 ? -15.914 -7.355 15.464 1.00 93.50 96 ILE A CA 1
ATOM 780 C C . ILE A 1 96 ? -15.264 -8.526 14.718 1.00 93.50 96 ILE A C 1
ATOM 782 O O . ILE A 1 96 ? -14.765 -9.456 15.356 1.00 93.50 96 ILE A O 1
ATOM 786 N N . ASP A 1 97 ? -15.237 -8.491 13.386 1.00 94.56 97 ASP A N 1
ATOM 787 C CA . ASP A 1 97 ? -14.666 -9.573 12.587 1.00 94.56 97 ASP A CA 1
ATOM 788 C C . ASP A 1 97 ? -13.133 -9.606 12.641 1.00 94.56 97 ASP A C 1
ATOM 790 O O . ASP A 1 97 ? -12.564 -10.698 12.654 1.00 94.56 97 ASP A O 1
ATOM 794 N N . ILE A 1 98 ? -12.460 -8.462 12.826 1.00 94.31 98 ILE A N 1
ATOM 795 C CA . ILE A 1 98 ? -11.028 -8.416 13.174 1.00 94.31 98 ILE A CA 1
ATOM 796 C C . ILE A 1 98 ? -10.775 -9.172 14.483 1.00 94.31 98 ILE A C 1
ATOM 798 O O . ILE A 1 98 ? -9.887 -10.022 14.538 1.00 94.31 98 ILE A O 1
ATOM 802 N N . ILE A 1 99 ? -11.561 -8.913 15.534 1.00 92.88 99 ILE A N 1
ATOM 803 C CA . ILE A 1 99 ? -11.395 -9.600 16.826 1.00 92.88 99 ILE A CA 1
ATOM 804 C C . ILE A 1 99 ? -11.645 -11.107 16.673 1.00 92.88 99 ILE A C 1
ATOM 806 O O . ILE A 1 99 ? -10.860 -11.912 17.177 1.00 92.88 99 ILE A O 1
ATOM 810 N N . LYS A 1 100 ? -12.689 -11.514 15.938 1.00 90.94 100 LYS A N 1
ATOM 811 C CA . LYS A 1 100 ? -12.937 -12.938 15.648 1.00 90.94 100 LYS A CA 1
ATOM 812 C C . LYS A 1 100 ? -11.775 -13.574 14.886 1.00 90.94 100 LYS A C 1
ATOM 814 O O . LYS A 1 100 ? -11.393 -14.699 15.203 1.00 90.94 100 LYS A O 1
ATOM 819 N N . TYR A 1 101 ? -11.219 -12.878 13.895 1.00 91.31 101 TYR A N 1
ATOM 820 C CA . TYR A 1 101 ? -10.077 -13.358 13.120 1.00 91.31 101 TYR A CA 1
ATOM 821 C C . TYR A 1 101 ? -8.837 -13.543 14.008 1.00 91.31 101 TYR A C 1
ATOM 823 O O . TYR A 1 101 ? -8.188 -14.584 13.946 1.00 91.31 101 TYR A O 1
ATOM 831 N N . LEU A 1 102 ? -8.561 -12.597 14.911 1.00 90.88 102 LEU A N 1
ATOM 832 C CA . LEU A 1 102 ? -7.467 -12.717 15.881 1.00 90.88 102 LEU A CA 1
ATOM 833 C C . LEU A 1 102 ? -7.644 -13.923 16.813 1.00 90.88 102 LEU A C 1
ATOM 835 O O . LEU A 1 102 ? -6.680 -14.641 17.065 1.00 90.88 102 LEU A O 1
ATOM 839 N N . ILE A 1 103 ? -8.864 -14.192 17.287 1.00 89.31 103 ILE A N 1
ATOM 840 C CA . ILE A 1 103 ? -9.145 -15.377 18.116 1.00 89.31 103 ILE A CA 1
ATOM 841 C C . ILE A 1 103 ? -8.877 -16.667 17.329 1.00 89.31 103 ILE A C 1
ATOM 843 O O . ILE A 1 103 ? -8.243 -17.582 17.854 1.00 89.31 103 ILE A O 1
ATOM 847 N N . LYS A 1 104 ? -9.294 -16.737 16.056 1.00 88.62 104 LYS A N 1
ATOM 848 C CA . LYS A 1 104 ? -8.990 -17.887 15.184 1.00 88.62 104 LYS A CA 1
ATOM 849 C C . LYS A 1 104 ? -7.484 -18.103 15.027 1.00 88.62 104 LYS A C 1
ATOM 851 O O . LYS A 1 104 ? -7.040 -19.248 15.076 1.00 88.62 104 LYS A O 1
ATOM 856 N N . LEU A 1 105 ? -6.717 -17.023 14.883 1.00 88.88 105 LEU A N 1
ATOM 857 C CA . LEU A 1 105 ? -5.262 -17.070 14.749 1.00 88.88 105 LEU A CA 1
ATOM 858 C C . LEU A 1 105 ? -4.581 -17.565 16.034 1.00 88.88 105 LEU A C 1
ATOM 860 O O . LEU A 1 105 ? -3.717 -18.435 15.969 1.00 88.88 105 LEU A O 1
ATOM 864 N N . VAL A 1 106 ? -5.018 -17.096 17.209 1.00 87.31 106 VAL A N 1
ATOM 865 C CA . VAL A 1 106 ? -4.513 -17.597 18.504 1.00 87.31 106 VAL A CA 1
ATOM 866 C C . VAL A 1 106 ? -4.815 -19.085 18.687 1.00 87.31 106 VAL A C 1
ATOM 868 O O . VAL A 1 106 ? -3.981 -19.820 19.208 1.00 87.31 106 VAL A O 1
ATOM 871 N N . ASN A 1 107 ? -5.968 -19.548 18.203 1.00 86.88 107 ASN A N 1
ATOM 872 C CA . ASN A 1 107 ? -6.346 -20.962 18.248 1.00 86.88 107 ASN A CA 1
ATOM 873 C C . ASN A 1 107 ? -5.752 -21.785 17.090 1.00 86.88 107 ASN A C 1
ATOM 875 O O . ASN A 1 107 ? -6.166 -22.926 16.889 1.00 86.88 107 ASN A O 1
ATOM 879 N N . SER A 1 108 ? -4.820 -21.214 16.314 1.00 85.44 108 SER A N 1
ATOM 880 C CA . SER A 1 108 ? -4.149 -21.852 15.171 1.00 85.44 108 SER A CA 1
ATOM 881 C C . SER A 1 108 ? -5.108 -22.410 14.111 1.00 85.44 108 SER A C 1
ATOM 883 O O . SER A 1 108 ? -4.784 -23.360 13.405 1.00 85.44 108 SER A O 1
ATOM 885 N N . LYS A 1 109 ? -6.300 -21.815 13.986 1.00 83.88 109 LYS A N 1
ATOM 886 C CA . LYS A 1 109 ? -7.289 -22.148 12.947 1.00 83.88 109 LYS A CA 1
ATOM 887 C C . LYS A 1 109 ? -7.041 -21.385 11.643 1.00 83.88 109 LYS A C 1
ATOM 889 O O . LYS A 1 109 ? -7.818 -21.508 10.699 1.00 83.88 109 LYS A O 1
ATOM 894 N N . THR A 1 110 ? -6.031 -20.521 11.604 1.00 82.88 110 THR A N 1
ATOM 895 C CA . THR A 1 110 ? -5.672 -19.709 10.439 1.00 82.88 110 THR A CA 1
ATOM 896 C C . THR A 1 110 ? -4.186 -19.373 10.490 1.00 82.88 110 THR A C 1
ATOM 898 O O . THR A 1 110 ? -3.630 -19.225 11.580 1.00 82.88 110 THR A O 1
ATOM 901 N N . ASP A 1 111 ? -3.570 -19.242 9.318 1.00 85.38 111 ASP A N 1
ATOM 902 C CA . ASP A 1 111 ? -2.154 -18.924 9.173 1.00 85.38 111 ASP A CA 1
ATOM 903 C C . ASP A 1 111 ? -1.853 -17.439 9.421 1.00 85.38 111 ASP A C 1
ATOM 905 O O . ASP A 1 111 ? -2.709 -16.554 9.279 1.00 85.38 111 ASP A O 1
ATOM 909 N N . VAL A 1 112 ? 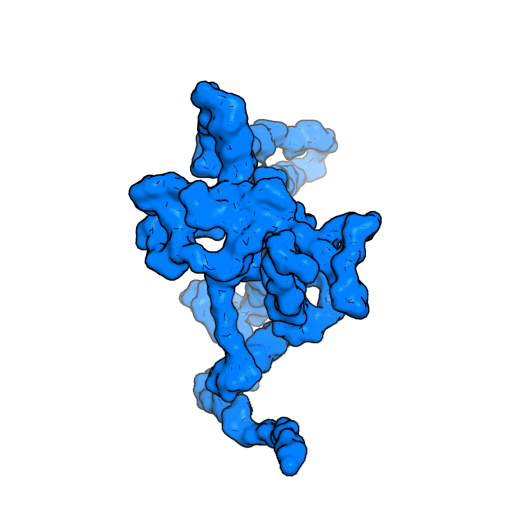-0.610 -17.179 9.825 1.00 88.81 112 VAL A N 1
ATOM 910 C CA . VAL A 1 112 ? -0.078 -15.828 10.023 1.00 88.81 112 VAL A CA 1
ATOM 911 C C . VAL A 1 112 ? 0.279 -15.230 8.665 1.00 88.81 112 VAL A C 1
ATOM 913 O O . VAL A 1 112 ? 0.843 -15.911 7.814 1.00 88.81 112 VAL A O 1
ATOM 916 N N . ASP A 1 113 ? -0.034 -13.949 8.475 1.00 90.00 113 ASP A N 1
ATOM 917 C CA . ASP A 1 113 ? 0.280 -13.251 7.232 1.00 90.00 113 ASP A CA 1
ATOM 918 C C . ASP A 1 113 ? 1.785 -13.043 7.059 1.00 90.00 113 ASP A C 1
ATOM 920 O O . ASP A 1 113 ? 2.467 -12.547 7.958 1.00 90.00 113 ASP A O 1
ATOM 924 N N . ASP A 1 114 ? 2.276 -13.348 5.860 1.00 90.44 114 ASP A N 1
ATOM 925 C CA . ASP A 1 114 ? 3.636 -13.025 5.447 1.00 90.44 114 ASP A CA 1
ATOM 926 C C . ASP A 1 114 ? 3.718 -11.559 4.987 1.00 90.44 114 ASP A C 1
ATOM 928 O O . ASP A 1 114 ? 3.113 -11.151 3.989 1.00 90.44 114 ASP A O 1
ATOM 932 N N . ILE A 1 115 ? 4.471 -10.744 5.727 1.00 89.44 115 ILE A N 1
ATOM 933 C CA . ILE A 1 115 ? 4.663 -9.315 5.451 1.00 89.44 115 ILE A CA 1
ATOM 934 C C . ILE A 1 115 ? 5.443 -9.047 4.149 1.00 89.44 115 ILE A C 1
ATOM 936 O O . ILE A 1 115 ? 5.305 -7.971 3.550 1.00 89.44 115 ILE A O 1
ATOM 940 N N . ASP A 1 116 ? 6.247 -10.007 3.694 1.00 90.75 116 ASP A N 1
ATOM 941 C CA . ASP A 1 116 ? 7.108 -9.879 2.519 1.00 90.75 116 ASP A CA 1
ATOM 942 C C . ASP A 1 116 ? 6.410 -10.317 1.228 1.00 90.75 116 ASP A C 1
ATOM 944 O O . ASP A 1 116 ? 6.811 -9.912 0.130 1.00 90.75 116 ASP A O 1
ATOM 948 N N . HIS A 1 117 ? 5.288 -11.025 1.357 1.00 93.88 117 HIS A N 1
ATOM 949 C CA . HIS A 1 117 ? 4.431 -11.395 0.242 1.00 93.88 117 HIS A CA 1
ATOM 950 C C . HIS A 1 117 ? 3.955 -10.159 -0.548 1.00 93.88 117 HIS A C 1
ATOM 952 O O . HIS A 1 117 ? 3.411 -9.197 0.005 1.00 93.88 117 HIS A O 1
ATOM 958 N N . LEU A 1 118 ? 4.091 -10.175 -1.882 1.00 93.25 118 LEU A N 1
ATOM 959 C CA . LEU A 1 118 ? 3.736 -9.018 -2.725 1.00 93.25 118 LEU A CA 1
ATOM 960 C C . LEU A 1 118 ? 2.235 -8.671 -2.740 1.00 93.25 118 LEU A C 1
ATOM 962 O O . LEU A 1 118 ? 1.874 -7.591 -3.197 1.00 93.25 118 LEU A O 1
ATOM 966 N N . SER A 1 119 ? 1.351 -9.527 -2.223 1.00 91.06 119 SER A N 1
ATOM 967 C CA . SER A 1 119 ? -0.059 -9.156 -1.982 1.00 91.06 119 SER A CA 1
ATOM 968 C C . SER A 1 119 ? -0.232 -8.195 -0.795 1.00 91.06 119 SER A C 1
ATOM 970 O O . SER A 1 119 ? -1.228 -7.476 -0.720 1.00 91.06 119 SER A O 1
ATOM 972 N N . ASN A 1 120 ? 0.751 -8.138 0.107 1.00 91.69 120 ASN A N 1
ATOM 973 C CA . ASN A 1 120 ? 0.785 -7.242 1.264 1.00 91.69 120 ASN A CA 1
ATOM 974 C C . ASN A 1 120 ? 1.616 -5.975 1.009 1.00 91.69 120 ASN A C 1
ATOM 976 O O . ASN A 1 120 ? 1.592 -5.037 1.808 1.00 91.69 120 ASN A O 1
ATOM 980 N N . ARG A 1 121 ? 2.302 -5.900 -0.137 1.00 92.00 121 ARG A N 1
ATOM 981 C CA . ARG A 1 121 ? 3.121 -4.756 -0.549 1.00 92.00 121 ARG A CA 1
ATOM 982 C C . ARG A 1 121 ? 2.545 -4.127 -1.815 1.00 92.00 121 ARG A C 1
ATOM 984 O O . ARG A 1 121 ? 2.401 -4.789 -2.835 1.00 92.00 121 ARG A O 1
ATOM 991 N N . ARG A 1 122 ? 2.253 -2.822 -1.783 1.00 92.50 122 ARG A N 1
ATOM 992 C CA . ARG A 1 122 ? 1.775 -2.081 -2.966 1.00 92.50 122 ARG A CA 1
ATOM 993 C C . ARG A 1 122 ? 2.785 -1.048 -3.438 1.00 92.50 122 ARG A C 1
ATOM 995 O O . ARG A 1 122 ? 3.442 -0.389 -2.631 1.00 92.50 122 ARG A O 1
ATOM 1002 N N . VAL A 1 123 ? 2.829 -0.838 -4.745 1.00 93.81 123 VAL A N 1
ATOM 1003 C CA . VAL A 1 123 ? 3.599 0.234 -5.371 1.00 93.81 123 VAL A CA 1
ATOM 1004 C C . VAL A 1 123 ? 2.768 1.512 -5.371 1.00 93.81 123 VAL A C 1
ATOM 1006 O O . VAL A 1 123 ? 1.659 1.543 -5.900 1.00 93.81 123 VAL A O 1
ATOM 1009 N N . ARG A 1 124 ? 3.323 2.589 -4.811 1.00 92.94 124 ARG A N 1
ATOM 1010 C CA . ARG A 1 124 ? 2.724 3.927 -4.885 1.00 92.94 124 ARG A CA 1
ATOM 1011 C C . ARG A 1 124 ? 3.280 4.694 -6.070 1.00 92.94 124 ARG A C 1
ATOM 1013 O O . ARG A 1 124 ? 4.477 4.980 -6.130 1.00 92.94 124 ARG A O 1
ATOM 1020 N N . THR A 1 125 ? 2.403 5.078 -6.986 1.00 91.88 125 THR A N 1
ATOM 1021 C CA . THR A 1 125 ? 2.798 5.862 -8.161 1.00 91.88 125 THR A CA 1
ATOM 1022 C C . THR A 1 125 ? 3.073 7.322 -7.796 1.00 91.88 125 THR A C 1
ATOM 1024 O O . THR A 1 125 ? 2.635 7.820 -6.757 1.00 91.88 125 THR A O 1
ATOM 1027 N N . VAL A 1 126 ? 3.774 8.042 -8.677 1.00 92.12 126 VAL A N 1
ATOM 1028 C CA . VAL A 1 126 ? 4.015 9.488 -8.513 1.00 92.12 126 VAL A CA 1
ATOM 1029 C C . VAL A 1 126 ? 2.695 10.256 -8.395 1.00 92.12 126 VAL A C 1
ATOM 1031 O O . VAL A 1 126 ? 2.589 11.162 -7.573 1.00 92.12 126 VAL A O 1
ATOM 1034 N N . GLY A 1 127 ? 1.677 9.862 -9.169 1.00 91.44 127 GLY A N 1
ATOM 1035 C CA . GLY A 1 127 ? 0.354 10.485 -9.138 1.00 91.44 127 GLY A CA 1
ATOM 1036 C C . GLY A 1 127 ? -0.334 10.348 -7.780 1.00 91.44 127 GLY A C 1
ATOM 1037 O O . GLY A 1 127 ? -0.817 11.341 -7.246 1.00 91.44 127 GLY A O 1
ATOM 1038 N N . GLU A 1 128 ? -0.315 9.153 -7.183 1.00 90.81 128 GLU A N 1
ATOM 1039 C CA . GLU A 1 128 ? -0.900 8.906 -5.856 1.00 90.81 128 GLU A CA 1
ATOM 1040 C C . GLU A 1 128 ? -0.176 9.701 -4.758 1.00 90.81 128 GLU A C 1
ATOM 1042 O O . GLU A 1 128 ? -0.807 10.333 -3.909 1.00 90.81 128 GLU A O 1
ATOM 1047 N N . GLN A 1 129 ? 1.159 9.723 -4.793 1.00 91.00 129 GLN A N 1
ATOM 1048 C CA . GLN A 1 129 ? 1.950 10.469 -3.813 1.00 91.00 129 GLN A CA 1
ATOM 1049 C C . GLN A 1 129 ? 1.719 11.981 -3.924 1.00 91.00 129 GLN A C 1
ATOM 1051 O O . GLN A 1 129 ? 1.566 12.662 -2.906 1.00 91.00 129 GLN A O 1
ATOM 1056 N N . LEU A 1 130 ? 1.657 12.503 -5.152 1.00 91.75 130 LEU A N 1
ATOM 1057 C CA . LEU A 1 130 ? 1.362 13.909 -5.396 1.00 91.75 130 LEU A CA 1
ATOM 1058 C C . LEU A 1 130 ? -0.070 14.253 -4.972 1.00 91.75 130 LEU A C 1
ATOM 1060 O O . LEU A 1 130 ? -0.265 15.281 -4.329 1.00 91.75 130 LEU A O 1
ATOM 1064 N N . TYR A 1 131 ? -1.050 13.389 -5.262 1.00 91.19 131 TYR A N 1
ATOM 1065 C CA . TYR A 1 131 ? -2.443 13.560 -4.841 1.00 91.19 131 TYR A CA 1
ATOM 1066 C C . TYR A 1 131 ? -2.559 13.713 -3.321 1.00 91.19 131 TYR A C 1
ATOM 1068 O O . TYR A 1 131 ? -3.193 14.654 -2.846 1.00 91.19 131 TYR A O 1
ATOM 1076 N N . ALA A 1 132 ? -1.878 12.857 -2.552 1.00 88.94 132 ALA A N 1
ATOM 1077 C CA . ALA A 1 132 ? -1.880 12.939 -1.094 1.00 88.94 132 ALA A CA 1
ATOM 1078 C C . ALA A 1 132 ? -1.321 14.282 -0.584 1.00 88.94 132 ALA A C 1
ATOM 1080 O O . ALA A 1 132 ? -1.931 14.932 0.268 1.00 88.94 132 ALA A O 1
ATOM 1081 N N . GLN A 1 133 ? -0.192 14.744 -1.134 1.00 90.19 133 GLN A N 1
ATOM 1082 C CA . GLN A 1 133 ? 0.387 16.042 -0.759 1.00 90.19 133 GLN A CA 1
ATOM 1083 C C . GLN A 1 133 ? -0.504 17.213 -1.183 1.00 90.19 133 GLN A C 1
ATOM 1085 O O . GLN A 1 133 ? -0.694 18.170 -0.429 1.00 90.19 133 GLN A O 1
ATOM 1090 N N . PHE A 1 134 ? -1.103 17.123 -2.368 1.00 91.44 134 PHE A N 1
ATOM 1091 C CA . PHE A 1 134 ? -2.023 18.130 -2.875 1.00 91.44 134 PHE A CA 1
ATOM 1092 C C . PHE A 1 134 ? -3.277 18.239 -1.998 1.00 91.44 134 PHE A C 1
ATOM 1094 O O . PHE A 1 134 ? -3.706 19.351 -1.689 1.00 91.44 134 PHE A O 1
ATOM 1101 N N . GLY A 1 135 ? -3.799 17.112 -1.503 1.00 89.88 135 GLY A N 1
ATOM 1102 C CA . GLY A 1 135 ? -4.894 17.067 -0.532 1.00 89.88 135 GLY A CA 1
ATOM 1103 C C . GLY A 1 135 ? -4.576 17.830 0.757 1.00 89.88 135 GLY A C 1
ATOM 1104 O O . GLY A 1 135 ? -5.390 18.633 1.216 1.00 89.88 135 GLY A O 1
ATOM 1105 N N . VAL A 1 136 ? -3.361 17.677 1.299 1.00 87.38 136 VAL A N 1
ATOM 1106 C CA . VAL A 1 136 ? -2.892 18.464 2.459 1.00 87.38 136 VAL A CA 1
ATOM 1107 C C . VAL A 1 136 ? -2.838 19.961 2.129 1.00 87.38 136 VAL A C 1
ATOM 1109 O O . VAL A 1 136 ? -3.272 20.795 2.932 1.00 87.38 136 VAL A O 1
ATOM 1112 N N . GLY A 1 137 ? -2.352 20.314 0.935 1.00 90.75 137 GLY A N 1
ATOM 1113 C CA . GLY A 1 137 ? -2.321 21.692 0.440 1.00 90.75 137 GLY A CA 1
ATOM 1114 C C . GLY A 1 137 ? -3.712 22.327 0.347 1.00 90.75 137 GLY A C 1
ATOM 1115 O O . GLY A 1 137 ? -3.928 23.430 0.858 1.00 90.75 137 GLY A O 1
ATOM 1116 N N . LEU A 1 138 ? -4.674 21.608 -0.233 1.00 91.31 138 LEU A N 1
ATOM 1117 C CA . LEU A 1 138 ? -6.068 22.040 -0.341 1.00 91.31 138 LEU A CA 1
ATOM 1118 C C . LEU A 1 138 ? -6.740 22.159 1.027 1.00 91.31 138 LEU A C 1
ATOM 1120 O O . LEU A 1 138 ? -7.428 23.146 1.282 1.00 91.31 138 LEU A O 1
ATOM 1124 N N . ALA A 1 139 ? -6.506 21.215 1.941 1.00 89.00 139 ALA A N 1
ATOM 1125 C CA . ALA A 1 139 ? -7.049 21.279 3.296 1.00 89.00 139 ALA A CA 1
ATOM 1126 C C . ALA A 1 139 ? -6.546 22.520 4.057 1.00 89.00 139 ALA A C 1
ATOM 1128 O O . ALA A 1 139 ? -7.312 23.166 4.781 1.00 89.00 139 ALA A O 1
ATOM 1129 N N . ARG A 1 140 ? -5.272 22.890 3.866 1.00 88.56 140 ARG A N 1
ATOM 1130 C CA . ARG A 1 140 ? -4.696 24.124 4.418 1.00 88.56 140 ARG A CA 1
ATOM 1131 C C . ARG A 1 140 ? -5.330 25.366 3.794 1.00 88.56 140 ARG A C 1
ATOM 1133 O O . ARG A 1 140 ? -5.723 26.266 4.532 1.00 88.56 140 ARG A O 1
ATOM 1140 N N . MET A 1 141 ? -5.473 25.398 2.469 1.00 90.81 141 MET A N 1
ATOM 1141 C CA . MET A 1 141 ? -6.123 26.507 1.765 1.00 90.81 141 MET A CA 1
ATOM 1142 C C . MET A 1 141 ? -7.575 26.687 2.225 1.00 90.81 141 MET A C 1
ATOM 1144 O O . MET A 1 141 ? -7.969 27.795 2.579 1.00 90.81 141 MET A O 1
ATOM 1148 N N . ALA A 1 142 ? -8.345 25.601 2.308 1.00 89.94 142 ALA A N 1
ATOM 1149 C CA . ALA A 1 142 ? -9.728 25.624 2.773 1.00 89.94 142 ALA A CA 1
ATOM 1150 C C . ALA A 1 142 ? -9.851 26.187 4.197 1.00 89.94 142 ALA A C 1
ATOM 1152 O O . ALA A 1 142 ? -10.790 26.926 4.487 1.00 89.94 142 ALA A O 1
ATOM 1153 N N . ARG A 1 143 ? -8.896 25.879 5.085 1.00 88.56 143 ARG A N 1
ATOM 1154 C CA . ARG A 1 143 ? -8.850 26.461 6.433 1.00 88.56 143 ARG A CA 1
ATOM 1155 C C . ARG A 1 143 ? -8.651 27.976 6.386 1.00 88.56 143 ARG A C 1
ATOM 1157 O O . ARG A 1 143 ? -9.451 28.695 6.970 1.00 88.56 143 ARG A O 1
ATOM 1164 N N . THR A 1 144 ? -7.645 28.450 5.651 1.00 88.25 144 THR A N 1
ATOM 1165 C CA . THR A 1 144 ? -7.363 29.889 5.516 1.00 88.25 144 THR A CA 1
ATOM 1166 C C . THR A 1 144 ? -8.524 30.650 4.878 1.00 88.25 144 THR A C 1
ATOM 1168 O O . THR A 1 144 ? -8.810 31.776 5.276 1.00 88.25 144 THR A O 1
ATOM 1171 N N . ILE A 1 145 ? -9.222 30.043 3.914 1.00 89.31 145 ILE A N 1
ATOM 1172 C CA . ILE A 1 145 ? -10.421 30.631 3.309 1.00 89.31 145 ILE A CA 1
ATOM 1173 C C . ILE A 1 145 ? -11.528 30.783 4.357 1.00 89.31 145 ILE A C 1
ATOM 1175 O O . ILE A 1 145 ? -12.060 31.879 4.504 1.00 89.31 145 ILE A O 1
ATOM 1179 N N . ARG A 1 146 ? -11.831 29.732 5.134 1.00 88.81 146 ARG A N 1
ATOM 1180 C CA . ARG A 1 146 ? -12.842 29.810 6.207 1.00 88.81 146 ARG A CA 1
ATOM 1181 C C . ARG A 1 146 ? -12.494 30.864 7.255 1.00 88.81 146 ARG A C 1
ATOM 1183 O O . ARG A 1 146 ? -13.364 31.619 7.665 1.00 88.81 146 ARG A O 1
ATOM 1190 N N . GLU A 1 147 ? -11.229 30.935 7.663 1.00 87.44 147 GLU A N 1
ATOM 1191 C CA . GLU A 1 147 ? -10.752 31.953 8.607 1.00 87.44 147 GLU A CA 1
ATOM 1192 C C . GLU A 1 147 ? -10.954 33.371 8.056 1.00 87.44 147 GLU A C 1
ATOM 1194 O O . GLU A 1 147 ? -11.439 34.238 8.774 1.00 87.44 147 GLU A O 1
ATOM 1199 N N . ARG A 1 148 ? -10.642 33.612 6.775 1.00 84.06 148 ARG A N 1
ATOM 1200 C CA . ARG A 1 148 ? -10.853 34.921 6.136 1.00 84.06 148 ARG A CA 1
ATOM 1201 C C . ARG A 1 148 ? -12.326 35.291 6.012 1.00 84.06 148 ARG A C 1
ATOM 1203 O O . ARG A 1 148 ? -12.661 36.448 6.243 1.00 84.06 148 ARG A O 1
ATOM 1210 N N . MET A 1 149 ? -13.177 34.325 5.667 1.00 85.31 149 MET A N 1
ATOM 1211 C CA . MET A 1 149 ? -14.621 34.541 5.562 1.00 85.31 149 MET A CA 1
ATOM 1212 C C . MET A 1 149 ? -15.231 34.909 6.919 1.00 85.31 149 MET A C 1
ATOM 1214 O O . MET A 1 149 ? -16.003 35.853 6.983 1.00 85.31 149 MET A O 1
ATOM 1218 N N . ASN A 1 150 ? -14.817 34.248 8.005 1.00 84.81 150 ASN A N 1
ATOM 1219 C CA . ASN A 1 150 ? -15.341 34.515 9.351 1.00 84.81 150 ASN A CA 1
ATOM 1220 C C . ASN A 1 150 ? -14.942 35.884 9.934 1.00 84.81 150 ASN A C 1
ATOM 1222 O O . ASN A 1 150 ? -15.540 36.325 10.908 1.00 84.81 150 ASN A O 1
ATOM 1226 N N . VAL A 1 151 ? -13.888 36.529 9.422 1.00 79.94 151 VAL A N 1
ATOM 1227 C CA . VAL A 1 151 ? -13.368 37.787 9.994 1.00 79.94 151 VAL A CA 1
ATOM 1228 C C . VAL A 1 151 ? -14.046 39.025 9.394 1.00 79.94 151 VAL A C 1
ATOM 1230 O O . VAL A 1 151 ? -13.992 40.091 10.006 1.00 79.94 151 VAL A O 1
ATOM 1233 N N . ARG A 1 152 ? -14.669 38.931 8.209 1.00 70.56 152 ARG A N 1
ATOM 1234 C CA . ARG A 1 152 ? -15.228 40.105 7.513 1.00 70.56 152 ARG A CA 1
ATOM 1235 C C . ARG A 1 152 ? -16.616 39.829 6.932 1.00 70.56 152 ARG A C 1
ATOM 1237 O O . ARG A 1 152 ? -16.771 39.655 5.730 1.00 70.56 152 ARG A O 1
ATOM 1244 N N . ASP A 1 153 ? -17.632 39.867 7.787 1.00 65.50 153 ASP A N 1
ATOM 1245 C CA . ASP A 1 153 ? -19.023 39.588 7.393 1.00 65.50 153 ASP A CA 1
ATOM 1246 C C . ASP A 1 153 ? -19.650 40.632 6.440 1.00 65.50 153 ASP A C 1
ATOM 1248 O O . ASP A 1 153 ? -20.654 40.343 5.796 1.00 65.50 153 ASP A O 1
ATOM 1252 N N . ASN A 1 154 ? -19.063 41.830 6.304 1.00 65.75 154 ASN A N 1
ATOM 1253 C CA . ASN A 1 154 ? -19.651 42.951 5.548 1.00 65.75 154 ASN A CA 1
ATOM 1254 C C . ASN A 1 154 ? -18.911 43.323 4.242 1.00 65.75 154 ASN A C 1
ATOM 1256 O O . ASN A 1 154 ? -19.276 44.313 3.606 1.00 65.75 154 ASN A O 1
ATOM 1260 N N . GLU A 1 155 ? -17.885 42.571 3.822 1.00 75.62 155 GLU A N 1
ATOM 1261 C CA . GLU A 1 155 ? -17.209 42.775 2.527 1.00 75.62 155 GLU A CA 1
ATOM 1262 C C . GLU A 1 155 ? -17.753 41.803 1.467 1.00 75.62 155 GLU A C 1
ATOM 1264 O O . GLU A 1 155 ? -17.877 40.601 1.702 1.00 75.62 155 GLU A O 1
ATOM 1269 N N . VAL A 1 156 ? -18.057 42.308 0.265 1.00 77.62 156 VAL A N 1
ATOM 1270 C CA . VAL A 1 156 ? -18.399 41.450 -0.880 1.00 77.62 156 VAL A CA 1
ATOM 1271 C C . VAL A 1 156 ? -17.113 40.803 -1.388 1.00 77.62 156 VAL A C 1
ATOM 1273 O O . VAL A 1 156 ? -16.315 41.441 -2.070 1.00 77.62 156 VAL A O 1
ATOM 1276 N N . PHE A 1 157 ? -16.906 39.534 -1.047 1.00 74.62 157 PHE A N 1
ATOM 1277 C CA . PHE A 1 157 ? -15.759 38.769 -1.524 1.00 74.62 157 PHE A CA 1
ATOM 1278 C C . PHE A 1 157 ? -15.972 38.247 -2.941 1.00 74.62 157 PHE A C 1
ATOM 1280 O O . PHE A 1 157 ? -17.008 37.650 -3.245 1.00 74.62 157 PHE A O 1
ATOM 1287 N N . THR A 1 158 ? -14.942 38.357 -3.779 1.00 85.25 158 THR A N 1
ATOM 1288 C CA . THR A 1 158 ? -14.855 37.548 -4.996 1.00 85.25 158 THR A CA 1
ATOM 1289 C C . THR A 1 158 ? -14.034 36.279 -4.727 1.00 85.25 158 THR A C 1
ATOM 1291 O O . THR A 1 158 ? -13.100 36.305 -3.920 1.00 85.25 158 THR A O 1
ATOM 1294 N N . PRO A 1 159 ? -14.321 35.139 -5.390 1.00 84.69 159 PRO A N 1
ATOM 1295 C CA . PRO A 1 159 ? -13.546 33.906 -5.198 1.00 84.69 159 PRO A CA 1
ATOM 1296 C C . PRO A 1 159 ? -12.038 34.075 -5.447 1.00 84.69 159 PRO A C 1
ATOM 1298 O O . PRO A 1 159 ? -11.220 33.404 -4.818 1.00 84.69 159 PRO A O 1
ATOM 1301 N N . THR A 1 160 ? -11.661 35.001 -6.329 1.00 86.44 160 THR A N 1
ATOM 1302 C CA . THR A 1 160 ? -10.268 35.346 -6.634 1.00 86.44 160 THR A CA 1
ATOM 1303 C C . THR A 1 160 ? -9.514 35.948 -5.448 1.00 86.44 160 THR A C 1
ATOM 1305 O O . THR A 1 160 ? -8.313 35.720 -5.336 1.00 86.44 160 THR A O 1
ATOM 1308 N N . ASP A 1 161 ? -10.198 36.632 -4.525 1.00 83.94 161 ASP A N 1
ATOM 1309 C CA . ASP A 1 161 ? -9.571 37.258 -3.347 1.00 83.94 161 ASP A CA 1
ATOM 1310 C C . ASP A 1 161 ? -9.227 36.233 -2.251 1.00 83.94 161 ASP A C 1
ATOM 1312 O O . ASP A 1 161 ? -8.328 36.425 -1.419 1.00 83.94 161 ASP A O 1
ATOM 1316 N N . LEU A 1 162 ? -9.952 35.113 -2.242 1.00 84.25 162 LEU A N 1
ATOM 1317 C CA . LEU A 1 162 ? -9.831 34.058 -1.239 1.00 84.25 162 LEU A CA 1
ATOM 1318 C C . LEU A 1 162 ? -8.773 33.012 -1.619 1.00 84.25 162 LEU A C 1
ATOM 1320 O O . LEU A 1 162 ? -8.135 32.427 -0.739 1.00 84.25 162 LEU A O 1
ATOM 1324 N N . ILE A 1 163 ? -8.550 32.789 -2.916 1.00 86.81 163 ILE A N 1
ATOM 1325 C CA . ILE A 1 163 ? -7.652 31.745 -3.419 1.00 86.81 163 ILE A CA 1
ATOM 1326 C C . ILE A 1 163 ? -6.208 32.258 -3.497 1.00 86.81 163 ILE A C 1
ATOM 1328 O O . ILE A 1 163 ? -5.897 33.214 -4.198 1.00 86.81 163 ILE A O 1
ATOM 1332 N N . ASN A 1 164 ? -5.280 31.562 -2.830 1.00 84.19 164 ASN A N 1
ATOM 1333 C CA . ASN A 1 164 ? -3.847 31.861 -2.904 1.00 84.19 164 ASN A CA 1
ATOM 1334 C C . ASN A 1 164 ? -3.066 30.747 -3.615 1.00 84.19 164 ASN A C 1
ATOM 1336 O O . ASN A 1 164 ? -2.645 29.772 -2.986 1.00 84.19 164 ASN A O 1
ATOM 1340 N N . ALA A 1 165 ? -2.789 30.932 -4.907 1.00 85.75 165 ALA A N 1
ATOM 1341 C CA . ALA A 1 165 ? -2.065 29.960 -5.730 1.00 85.75 165 ALA A CA 1
ATOM 1342 C C . ALA A 1 165 ? -0.663 29.599 -5.195 1.00 85.75 165 ALA A C 1
ATOM 1344 O O . ALA A 1 165 ? -0.231 28.455 -5.339 1.00 85.75 165 ALA A O 1
ATOM 1345 N N . LYS A 1 166 ? 0.028 30.519 -4.496 1.00 88.25 166 LYS A N 1
ATOM 1346 C CA . LYS A 1 166 ? 1.378 30.261 -3.952 1.00 88.25 166 LYS A CA 1
ATOM 1347 C C . LYS A 1 166 ? 1.397 29.099 -2.961 1.00 88.25 166 LYS A C 1
ATOM 1349 O O . LYS A 1 166 ? 2.400 28.396 -2.866 1.00 88.25 166 LYS A O 1
ATOM 1354 N N . THR A 1 167 ? 0.299 28.886 -2.235 1.00 85.19 167 THR A N 1
ATOM 1355 C CA . THR A 1 167 ? 0.202 27.782 -1.270 1.00 85.19 167 THR A CA 1
ATOM 1356 C C . THR A 1 167 ? 0.259 26.420 -1.957 1.00 85.19 167 THR A C 1
ATOM 1358 O O . THR A 1 167 ? 0.970 25.541 -1.478 1.00 85.19 167 THR A O 1
ATOM 1361 N N . LEU A 1 168 ? -0.394 26.264 -3.112 1.00 88.50 168 LEU A N 1
ATOM 1362 C CA . LEU A 1 168 ? -0.354 25.027 -3.895 1.00 88.50 168 LEU A CA 1
ATOM 1363 C C . LEU A 1 168 ? 0.978 24.859 -4.624 1.00 88.50 168 LEU A C 1
ATOM 1365 O O . LEU A 1 168 ? 1.572 23.784 -4.561 1.00 88.50 168 LEU A O 1
ATOM 1369 N N . SER A 1 169 ? 1.502 25.922 -5.244 1.00 90.62 169 SER A N 1
ATOM 1370 C CA . SER A 1 169 ? 2.813 25.867 -5.906 1.00 90.62 169 SER A CA 1
ATOM 1371 C C . SER A 1 169 ? 3.930 25.484 -4.932 1.00 90.62 169 SER A C 1
ATOM 1373 O O . SER A 1 169 ? 4.812 24.708 -5.284 1.00 90.62 169 SER A O 1
ATOM 1375 N N . SER A 1 170 ? 3.874 25.965 -3.684 1.00 91.25 170 SER A N 1
ATOM 1376 C CA . SER A 1 170 ? 4.832 25.586 -2.640 1.00 91.25 170 SER A CA 1
ATOM 1377 C C . SER A 1 170 ? 4.793 24.093 -2.312 1.00 91.25 170 SER A C 1
ATOM 1379 O O . SER A 1 170 ? 5.847 23.516 -2.060 1.00 91.25 170 SER A O 1
ATOM 1381 N N . VAL A 1 171 ? 3.611 23.470 -2.295 1.00 91.19 171 VAL A N 1
ATOM 1382 C CA . VAL A 1 171 ? 3.470 22.031 -2.023 1.00 91.19 171 VAL A CA 1
ATOM 1383 C C . VAL A 1 171 ? 4.074 21.214 -3.162 1.00 91.19 171 VAL A C 1
ATOM 1385 O O . VAL A 1 171 ? 4.842 20.292 -2.906 1.00 91.19 171 VAL A O 1
ATOM 1388 N N . ILE A 1 172 ? 3.800 21.598 -4.413 1.00 91.75 172 ILE A N 1
ATOM 1389 C CA . ILE A 1 172 ? 4.361 20.936 -5.600 1.00 91.75 172 ILE A CA 1
ATOM 1390 C C . ILE A 1 172 ? 5.889 21.065 -5.618 1.00 91.75 172 ILE A C 1
ATOM 1392 O O . ILE A 1 172 ? 6.594 20.068 -5.765 1.00 91.75 172 ILE A O 1
ATOM 1396 N N . ASN A 1 173 ? 6.408 22.277 -5.410 1.00 92.31 173 ASN A N 1
ATOM 1397 C CA . ASN A 1 173 ? 7.848 22.525 -5.395 1.00 92.31 173 ASN A CA 1
ATOM 1398 C C . ASN A 1 173 ? 8.541 21.778 -4.254 1.00 92.31 173 ASN A C 1
ATOM 1400 O O . ASN A 1 173 ? 9.625 21.239 -4.450 1.00 92.31 173 ASN A O 1
ATOM 1404 N N . SER A 1 174 ? 7.914 21.700 -3.076 1.00 91.44 174 SER A N 1
ATOM 1405 C CA . SER A 1 174 ? 8.449 20.892 -1.982 1.00 91.44 174 SER A CA 1
ATOM 1406 C C . SER A 1 174 ? 8.455 19.408 -2.342 1.00 91.44 174 SER A C 1
ATOM 1408 O O . SER A 1 174 ? 9.452 18.743 -2.096 1.00 91.44 174 SER A O 1
ATOM 1410 N N . PHE A 1 175 ? 7.386 18.885 -2.950 1.00 92.75 175 PHE A N 1
ATOM 1411 C CA . PHE A 1 175 ? 7.314 17.477 -3.336 1.00 92.75 175 PHE A CA 1
ATOM 1412 C C . PHE A 1 175 ? 8.427 17.091 -4.317 1.00 92.75 175 PHE A C 1
ATOM 1414 O O . PHE A 1 175 ? 9.134 16.121 -4.073 1.00 92.75 175 PHE A O 1
ATOM 1421 N N . PHE A 1 176 ? 8.632 17.855 -5.391 1.00 93.38 176 PHE A N 1
ATOM 1422 C CA . PHE A 1 176 ? 9.683 17.539 -6.365 1.00 93.38 176 PHE A CA 1
ATOM 1423 C C . PHE A 1 176 ? 11.090 17.949 -5.907 1.00 93.38 176 PHE A C 1
ATOM 1425 O O . PHE A 1 176 ? 12.066 17.373 -6.380 1.00 93.38 176 PHE A O 1
ATOM 1432 N N . GLY A 1 177 ? 11.210 18.918 -4.997 1.00 92.44 177 GLY A N 1
ATOM 1433 C CA . GLY A 1 177 ? 12.497 19.439 -4.539 1.00 92.44 177 GLY A CA 1
ATOM 1434 C C . GLY A 1 177 ? 13.120 18.687 -3.362 1.00 92.44 177 GLY A C 1
ATOM 1435 O O . GLY A 1 177 ? 14.342 18.601 -3.293 1.00 92.44 177 GLY A O 1
ATOM 1436 N N . THR A 1 178 ? 12.320 18.159 -2.426 1.00 90.00 178 THR A N 1
ATOM 1437 C CA . THR A 1 178 ? 12.840 17.548 -1.182 1.00 90.00 178 THR A CA 1
ATOM 1438 C C . THR A 1 178 ? 12.560 16.055 -1.041 1.00 90.00 178 THR A C 1
ATOM 1440 O O . THR A 1 178 ? 13.128 15.412 -0.155 1.00 90.00 178 THR A O 1
ATOM 1443 N N . ASN A 1 179 ? 11.698 15.472 -1.879 1.00 90.31 179 ASN A N 1
ATOM 1444 C CA . ASN A 1 179 ? 11.384 14.049 -1.789 1.00 90.31 179 ASN A CA 1
ATOM 1445 C C . ASN A 1 179 ? 12.578 13.197 -2.243 1.00 90.31 179 ASN A C 1
ATOM 1447 O O . ASN A 1 179 ? 13.086 13.365 -3.345 1.00 90.31 179 ASN A O 1
ATOM 1451 N N . GLN A 1 180 ? 12.965 12.218 -1.423 1.00 88.56 180 GLN A N 1
ATOM 1452 C CA . GLN A 1 180 ? 14.050 11.271 -1.713 1.00 88.56 180 GLN A CA 1
ATOM 1453 C C . GLN A 1 180 ? 13.813 10.445 -2.988 1.00 88.56 180 GLN A C 1
ATOM 1455 O O . GLN A 1 180 ? 14.762 9.930 -3.577 1.00 88.56 180 GLN A O 1
ATOM 1460 N N . LEU A 1 181 ? 12.551 10.294 -3.402 1.00 91.69 181 LEU A N 1
ATOM 1461 C CA . LEU A 1 181 ? 12.169 9.601 -4.634 1.00 91.69 181 LEU A CA 1
ATOM 1462 C C . LEU A 1 181 ? 12.255 10.498 -5.880 1.00 91.69 181 LEU A C 1
ATOM 1464 O O . LEU A 1 181 ? 12.257 9.987 -6.995 1.00 91.69 181 LEU A O 1
ATOM 1468 N N . SER A 1 182 ? 12.341 11.820 -5.705 1.00 94.12 182 SER A N 1
ATOM 1469 C CA . SER A 1 182 ? 12.563 12.780 -6.788 1.00 94.12 18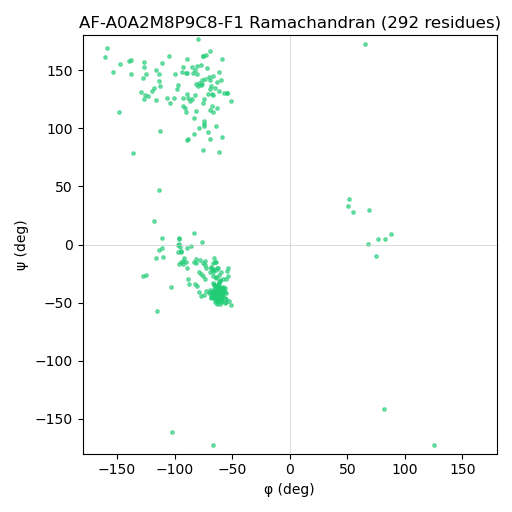2 SER A CA 1
ATOM 1470 C C . SER A 1 182 ? 14.067 12.946 -6.996 1.00 94.12 182 SER A C 1
ATOM 1472 O O . SER A 1 182 ? 14.724 13.739 -6.326 1.00 94.12 182 SER A O 1
ATOM 1474 N N . GLN A 1 183 ? 14.632 12.122 -7.876 1.00 93.00 183 GLN A N 1
ATOM 1475 C CA . GLN A 1 183 ? 16.075 12.040 -8.109 1.00 93.00 183 GLN A CA 1
ATOM 1476 C C . GLN A 1 183 ? 16.443 12.579 -9.490 1.00 93.00 183 GLN A C 1
ATOM 1478 O O . GLN A 1 183 ? 15.632 12.569 -10.418 1.00 93.00 183 GLN A O 1
ATOM 1483 N N . PHE A 1 184 ? 17.698 13.007 -9.642 1.00 94.56 184 PHE A N 1
ATOM 1484 C CA . PHE A 1 184 ? 18.247 13.301 -10.961 1.00 94.56 184 PHE A CA 1
ATOM 1485 C C . PHE A 1 184 ? 18.229 12.040 -11.820 1.00 94.56 184 PHE A C 1
ATOM 1487 O O . PHE A 1 184 ? 18.629 10.963 -11.377 1.00 94.56 184 PHE A O 1
ATOM 1494 N N . MET A 1 185 ? 17.737 12.174 -13.047 1.00 94.44 185 MET A N 1
ATOM 1495 C CA . MET A 1 185 ? 17.632 11.050 -13.963 1.00 94.44 185 MET A CA 1
ATOM 1496 C C . MET A 1 185 ? 19.030 10.563 -14.363 1.00 94.44 185 MET A C 1
ATOM 1498 O O . MET A 1 185 ? 19.847 11.363 -14.810 1.00 94.44 185 MET A O 1
ATOM 1502 N N . ASP A 1 186 ? 19.299 9.261 -14.230 1.00 93.69 186 ASP A N 1
ATOM 1503 C CA . ASP A 1 186 ? 20.493 8.649 -14.812 1.00 93.69 186 ASP A CA 1
ATOM 1504 C C . ASP A 1 186 ? 20.401 8.692 -16.343 1.00 93.69 186 ASP A C 1
ATOM 1506 O O . ASP A 1 186 ? 19.512 8.091 -16.948 1.00 93.69 186 ASP A O 1
ATOM 1510 N N . GLN A 1 187 ? 21.302 9.461 -16.947 1.00 94.56 187 GLN A N 1
ATOM 1511 C CA . GLN A 1 187 ? 21.353 9.753 -18.380 1.00 94.56 187 GLN A CA 1
ATOM 1512 C C . GLN A 1 187 ? 22.648 9.240 -19.018 1.00 94.56 187 GLN A C 1
ATOM 1514 O O . GLN A 1 187 ? 23.035 9.696 -20.090 1.00 94.56 187 GLN A O 1
ATOM 1519 N N . THR A 1 188 ? 23.329 8.287 -18.375 1.00 95.56 188 THR A N 1
ATOM 1520 C CA . THR A 1 188 ? 24.577 7.724 -18.910 1.00 95.56 188 THR A CA 1
ATOM 1521 C C . THR A 1 188 ? 24.369 7.078 -20.286 1.00 95.56 188 THR A C 1
ATOM 1523 O O . THR A 1 188 ? 25.200 7.218 -21.180 1.00 95.56 188 THR A O 1
ATOM 1526 N N . ASN A 1 189 ? 23.257 6.361 -20.467 1.00 96.75 189 ASN A N 1
ATOM 1527 C CA . ASN A 1 189 ? 22.844 5.755 -21.732 1.00 96.75 189 ASN A CA 1
ATOM 1528 C C . ASN A 1 189 ? 21.317 5.483 -21.722 1.00 96.75 189 ASN A C 1
ATOM 1530 O O . ASN A 1 189 ? 20.694 5.555 -20.658 1.00 96.75 189 ASN A O 1
ATOM 1534 N N . PRO A 1 190 ? 20.697 5.140 -22.872 1.00 96.75 190 PRO A N 1
ATOM 1535 C CA . PRO A 1 190 ? 19.252 4.904 -22.941 1.00 96.75 190 PRO A CA 1
ATOM 1536 C C . PRO A 1 190 ? 18.748 3.766 -22.041 1.00 96.75 190 PRO A C 1
ATOM 1538 O O . PRO A 1 190 ? 17.624 3.829 -21.546 1.00 96.75 190 PRO A O 1
ATOM 1541 N N . LEU A 1 191 ? 19.563 2.731 -21.810 1.00 95.19 191 LEU A N 1
ATOM 1542 C CA . LEU A 1 191 ? 19.194 1.624 -20.928 1.00 95.19 191 LEU A CA 1
ATOM 1543 C C . LEU A 1 191 ? 19.117 2.095 -19.471 1.00 95.19 191 LEU A C 1
ATOM 1545 O O . LEU A 1 191 ? 18.116 1.831 -18.812 1.00 95.19 191 LEU A O 1
ATOM 1549 N N . SER A 1 192 ? 20.112 2.853 -19.002 1.00 94.62 192 SER A N 1
ATOM 1550 C CA . SER A 1 192 ? 20.114 3.463 -17.668 1.00 94.62 192 SER A CA 1
ATOM 1551 C C . SER A 1 192 ? 18.873 4.324 -17.437 1.00 94.62 192 SER A C 1
ATOM 1553 O O . SER A 1 192 ? 18.247 4.225 -16.382 1.00 94.62 192 SER A O 1
ATOM 1555 N N . GLU A 1 193 ? 18.462 5.111 -18.436 1.00 95.38 193 GLU A N 1
ATOM 1556 C CA . GLU A 1 193 ? 17.263 5.947 -18.339 1.00 95.38 193 GLU A CA 1
ATOM 1557 C C . GLU A 1 193 ? 15.989 5.101 -18.170 1.00 95.38 193 GLU A C 1
ATOM 1559 O O . GLU A 1 193 ? 15.156 5.374 -17.298 1.00 95.38 193 GLU A O 1
ATOM 1564 N N . VAL A 1 194 ? 15.832 4.052 -18.985 1.00 94.69 194 VAL A N 1
ATOM 1565 C CA . VAL A 1 194 ? 14.666 3.157 -18.931 1.00 94.69 194 VAL A CA 1
ATOM 1566 C C . VAL A 1 194 ? 14.637 2.370 -17.622 1.00 94.69 194 VAL A C 1
ATOM 1568 O O . VAL A 1 194 ? 13.591 2.315 -16.971 1.00 94.69 194 VAL A O 1
ATOM 1571 N N . THR A 1 195 ? 15.771 1.808 -17.200 1.00 94.25 195 THR A N 1
ATOM 1572 C CA . THR A 1 195 ? 15.907 1.104 -15.920 1.00 94.25 195 THR A CA 1
ATOM 1573 C C . THR A 1 195 ? 15.567 2.027 -14.755 1.00 94.25 195 THR A C 1
ATOM 1575 O O . THR A 1 195 ? 14.802 1.647 -13.870 1.00 94.25 195 THR A O 1
ATOM 1578 N N . HIS A 1 196 ? 16.067 3.266 -14.758 1.00 95.50 196 HIS A N 1
ATOM 1579 C CA . HIS A 1 196 ? 15.809 4.206 -13.673 1.00 95.50 196 HIS A CA 1
ATOM 1580 C C . HIS A 1 196 ? 14.317 4.547 -13.543 1.00 95.50 196 HIS A C 1
ATOM 1582 O O . HIS A 1 196 ? 13.793 4.576 -12.432 1.00 95.50 196 HIS A O 1
ATOM 1588 N N . LYS A 1 197 ? 13.602 4.714 -14.663 1.00 94.44 197 LYS A N 1
ATOM 1589 C CA . LYS A 1 197 ? 12.147 4.956 -14.663 1.00 94.44 197 LYS A CA 1
ATOM 1590 C C . LYS A 1 197 ? 11.319 3.745 -14.216 1.00 94.44 197 LYS A C 1
ATOM 1592 O O . LYS A 1 197 ? 10.188 3.920 -13.773 1.00 94.44 197 LYS A O 1
ATOM 1597 N N . ARG A 1 198 ? 11.855 2.525 -14.339 1.00 94.88 198 ARG A N 1
ATOM 1598 C CA . ARG A 1 198 ? 11.203 1.259 -13.940 1.00 94.88 198 ARG A CA 1
ATOM 1599 C C . ARG A 1 198 ? 11.605 0.776 -12.542 1.00 94.88 198 ARG A C 1
ATOM 1601 O O . ARG A 1 198 ? 11.234 -0.330 -12.145 1.00 94.88 198 ARG A O 1
ATOM 1608 N N . ARG A 1 199 ? 12.375 1.583 -11.815 1.00 95.19 199 ARG A N 1
ATOM 1609 C CA . ARG A 1 199 ? 12.881 1.271 -10.482 1.00 95.19 199 ARG A CA 1
ATOM 1610 C C . ARG A 1 199 ? 11.786 1.421 -9.428 1.00 95.19 199 ARG A C 1
ATOM 1612 O O . ARG A 1 199 ? 11.034 2.393 -9.420 1.00 95.19 199 ARG A O 1
ATOM 1619 N N . ILE A 1 200 ? 11.753 0.476 -8.501 1.00 94.12 200 ILE A N 1
ATOM 1620 C CA . ILE A 1 200 ? 10.917 0.475 -7.305 1.00 94.12 200 ILE A CA 1
ATOM 1621 C C . ILE A 1 200 ? 11.832 0.586 -6.088 1.00 94.12 200 ILE A C 1
ATOM 1623 O O . ILE A 1 200 ? 12.912 -0.000 -6.044 1.00 94.12 200 ILE A O 1
ATOM 1627 N N . SER A 1 201 ? 11.395 1.365 -5.102 1.00 93.94 201 SER A N 1
ATOM 1628 C CA . SER A 1 201 ? 12.116 1.594 -3.854 1.00 93.94 201 SER A CA 1
ATOM 1629 C C . SER A 1 201 ? 11.211 1.269 -2.674 1.00 93.94 201 SER A C 1
ATOM 1631 O O . SER A 1 201 ? 10.104 1.798 -2.583 1.00 93.94 201 SER A O 1
ATOM 1633 N N . ALA A 1 202 ? 11.706 0.447 -1.750 1.00 92.19 202 ALA A N 1
ATOM 1634 C CA . ALA A 1 202 ? 11.105 0.249 -0.432 1.00 92.19 202 ALA A CA 1
ATOM 1635 C C . ALA A 1 202 ? 11.429 1.408 0.533 1.00 92.19 202 ALA A C 1
ATOM 1637 O O . ALA A 1 202 ? 10.812 1.531 1.591 1.00 92.19 202 ALA A O 1
ATOM 1638 N N . LEU A 1 203 ? 12.397 2.258 0.174 1.00 91.44 203 LEU A N 1
ATOM 1639 C CA . LEU A 1 203 ? 12.776 3.463 0.911 1.00 91.44 203 LEU A CA 1
ATOM 1640 C C . LEU A 1 203 ? 11.887 4.649 0.525 1.00 91.44 203 LEU A C 1
ATOM 1642 O O . LEU A 1 203 ? 11.440 4.745 -0.618 1.00 91.44 203 LEU A O 1
ATOM 1646 N N . GLY A 1 204 ? 11.717 5.595 1.450 1.00 89.38 204 GLY A N 1
ATOM 1647 C CA . GLY A 1 204 ? 11.020 6.861 1.216 1.00 89.38 204 GLY A CA 1
ATOM 1648 C C . GLY A 1 204 ? 9.880 7.114 2.209 1.00 89.38 204 GLY A C 1
ATOM 1649 O O . GLY A 1 204 ? 9.731 6.384 3.193 1.00 89.38 204 GLY A O 1
ATOM 1650 N N . PRO A 1 205 ? 9.071 8.165 1.994 1.00 86.38 205 PRO A N 1
ATOM 1651 C CA . PRO A 1 205 ? 7.985 8.519 2.904 1.00 86.38 205 PRO A CA 1
ATOM 1652 C C . PRO A 1 205 ? 6.925 7.407 2.979 1.00 86.38 205 PRO A C 1
ATOM 1654 O O . PRO A 1 205 ? 6.255 7.093 1.997 1.00 86.38 205 PRO A O 1
ATOM 1657 N N . GLY A 1 206 ? 6.755 6.833 4.173 1.00 84.81 206 GLY A N 1
ATOM 1658 C CA . GLY A 1 206 ? 5.844 5.709 4.421 1.00 84.81 206 GLY A CA 1
ATOM 1659 C C . GLY A 1 206 ? 6.415 4.329 4.075 1.00 84.81 206 GLY A C 1
ATOM 1660 O O . GLY A 1 206 ? 5.676 3.354 4.161 1.00 84.81 206 GLY A O 1
ATOM 1661 N N . GLY A 1 207 ? 7.690 4.252 3.685 1.00 87.75 207 GLY A N 1
ATOM 1662 C CA . GLY A 1 207 ? 8.431 3.006 3.495 1.00 87.75 207 GLY A CA 1
ATOM 1663 C C . GLY A 1 207 ? 9.373 2.695 4.662 1.00 87.75 207 GLY A C 1
ATOM 1664 O O . GLY A 1 207 ? 9.250 3.241 5.761 1.00 87.75 207 GLY A O 1
ATOM 1665 N N . LEU A 1 208 ? 10.342 1.820 4.404 1.00 87.69 208 LEU A N 1
ATOM 1666 C CA . LEU A 1 208 ? 11.368 1.425 5.365 1.00 87.69 208 LEU A CA 1
ATOM 1667 C C . LEU A 1 208 ? 12.508 2.452 5.412 1.00 87.69 208 LEU A C 1
ATOM 1669 O O . LEU A 1 208 ? 12.842 3.094 4.415 1.00 87.69 208 LEU A O 1
ATOM 1673 N N . SER A 1 209 ? 13.148 2.582 6.574 1.00 86.81 209 SER A N 1
ATOM 1674 C CA . SER A 1 209 ? 14.454 3.238 6.672 1.00 86.81 209 SER A CA 1
ATOM 1675 C C . SER A 1 209 ? 15.566 2.199 6.551 1.00 86.81 209 SER A C 1
ATOM 1677 O O . SER A 1 209 ? 15.386 1.037 6.914 1.00 86.81 209 SER A O 1
ATOM 1679 N N . ARG A 1 210 ? 16.742 2.619 6.073 1.00 83.12 210 ARG A N 1
ATOM 1680 C CA . ARG A 1 210 ? 17.895 1.719 5.883 1.00 83.12 210 ARG A CA 1
ATOM 1681 C C . ARG A 1 210 ? 18.300 0.983 7.162 1.00 83.12 210 ARG A C 1
ATOM 1683 O O . ARG A 1 210 ? 18.654 -0.185 7.095 1.00 83.12 210 ARG A O 1
ATOM 1690 N N . GLU A 1 211 ? 18.222 1.663 8.302 1.00 82.00 211 GLU A N 1
ATOM 1691 C CA . GLU A 1 211 ? 18.592 1.129 9.620 1.00 82.00 211 GLU A CA 1
ATOM 1692 C C . GLU A 1 211 ? 17.557 0.149 10.183 1.00 82.00 211 GLU A C 1
ATOM 1694 O O . GLU A 1 211 ? 17.903 -0.728 10.966 1.00 82.00 211 GLU A O 1
ATOM 1699 N N . ARG A 1 212 ? 16.284 0.291 9.790 1.00 81.69 212 ARG A N 1
ATOM 1700 C CA . ARG A 1 212 ? 15.192 -0.589 10.237 1.00 81.69 212 ARG A CA 1
ATOM 1701 C C . ARG A 1 212 ? 14.963 -1.774 9.304 1.00 81.69 212 ARG A C 1
ATOM 1703 O O . ARG A 1 212 ? 14.215 -2.679 9.654 1.00 81.69 212 ARG A O 1
ATOM 1710 N N . ALA A 1 213 ? 15.568 -1.763 8.119 1.00 83.06 213 ALA A N 1
ATOM 1711 C CA . ALA A 1 213 ? 15.447 -2.843 7.158 1.00 83.06 213 ALA A CA 1
ATOM 1712 C C . ALA A 1 213 ? 16.359 -4.016 7.549 1.00 83.06 213 ALA A C 1
ATOM 1714 O O . ALA A 1 213 ? 17.569 -3.977 7.298 1.00 83.06 213 ALA A O 1
ATOM 1715 N N . GLY A 1 214 ? 15.752 -5.040 8.157 1.00 84.56 214 GLY A N 1
ATOM 1716 C CA . GLY A 1 214 ? 16.399 -6.306 8.500 1.00 84.56 214 GLY A CA 1
ATOM 1717 C C . GLY A 1 214 ? 16.804 -7.135 7.278 1.00 84.56 214 GLY A C 1
ATOM 1718 O O . GLY A 1 214 ? 16.733 -6.675 6.138 1.00 84.56 214 GLY A O 1
ATOM 1719 N N . PHE A 1 215 ? 17.252 -8.366 7.522 1.00 84.56 215 PHE A N 1
ATOM 1720 C CA . PHE A 1 215 ? 17.659 -9.285 6.456 1.00 84.56 215 PHE A CA 1
ATOM 1721 C C . PHE A 1 215 ? 16.466 -9.832 5.662 1.00 84.56 215 PHE A C 1
ATOM 1723 O O . PHE A 1 215 ? 16.547 -9.880 4.442 1.00 84.56 215 PHE A O 1
ATOM 1730 N N . GLU A 1 216 ? 15.356 -10.152 6.333 1.00 84.19 216 GLU A N 1
ATOM 1731 C CA . GLU A 1 216 ? 14.150 -10.756 5.733 1.00 84.19 216 GLU A CA 1
ATOM 1732 C C . GLU A 1 216 ? 13.594 -9.902 4.586 1.00 84.19 216 GLU A C 1
ATOM 1734 O O . GLU A 1 216 ? 13.507 -10.347 3.447 1.00 84.19 216 GLU A O 1
ATOM 1739 N N . VAL A 1 217 ? 13.400 -8.603 4.832 1.00 86.31 217 VAL A N 1
ATOM 1740 C CA . VAL A 1 217 ? 12.849 -7.674 3.831 1.00 86.31 217 VAL A CA 1
ATOM 1741 C C . VAL A 1 217 ? 13.739 -7.453 2.602 1.00 86.31 217 VAL A C 1
ATOM 1743 O O . VAL A 1 217 ? 13.267 -6.858 1.630 1.00 86.31 217 VAL A O 1
ATOM 1746 N N . ARG A 1 218 ? 15.022 -7.842 2.668 1.00 90.75 218 ARG A N 1
ATOM 1747 C CA . ARG A 1 218 ? 15.999 -7.733 1.571 1.00 90.75 218 ARG A CA 1
ATOM 1748 C C . ARG A 1 218 ? 16.102 -9.018 0.756 1.00 90.75 218 ARG A C 1
ATOM 1750 O O . ARG A 1 218 ? 16.716 -8.986 -0.310 1.00 90.75 218 ARG A O 1
ATOM 1757 N N . ASP A 1 219 ? 15.579 -10.122 1.276 1.00 91.56 219 ASP A N 1
ATOM 1758 C CA . ASP A 1 219 ? 15.689 -11.423 0.641 1.00 91.56 219 ASP A CA 1
ATOM 1759 C C . ASP A 1 219 ? 14.741 -11.543 -0.561 1.00 91.56 219 ASP A C 1
ATOM 1761 O O . ASP A 1 219 ? 13.799 -10.764 -0.760 1.00 91.56 219 ASP A O 1
ATOM 1765 N N . VAL A 1 220 ? 15.019 -12.520 -1.416 1.00 93.75 220 VAL A N 1
ATOM 1766 C CA . VAL A 1 220 ? 14.204 -12.801 -2.590 1.00 93.75 220 VAL A CA 1
ATOM 1767 C C . VAL A 1 220 ? 13.020 -13.669 -2.185 1.00 93.75 220 VAL A C 1
ATOM 1769 O O . VAL A 1 220 ? 13.151 -14.866 -1.952 1.00 93.75 220 VAL A O 1
ATOM 1772 N N . HIS A 1 221 ? 11.835 -13.069 -2.187 1.00 95.44 221 HIS A N 1
ATOM 1773 C CA . HIS A 1 221 ? 10.586 -13.782 -1.972 1.00 95.44 221 HIS A CA 1
ATOM 1774 C C . HIS A 1 221 ? 10.107 -14.487 -3.255 1.00 95.44 221 HIS A C 1
ATOM 1776 O O . HIS A 1 221 ? 10.280 -13.968 -4.362 1.00 95.44 221 HIS A O 1
ATOM 1782 N N . TYR A 1 222 ? 9.447 -15.645 -3.137 1.00 93.56 222 TYR A N 1
ATOM 1783 C CA . TYR A 1 222 ? 8.978 -16.414 -4.303 1.00 93.56 222 TYR A CA 1
ATOM 1784 C C . TYR A 1 222 ? 7.974 -15.629 -5.162 1.00 93.56 222 TYR A C 1
ATOM 1786 O O . TYR A 1 222 ? 8.005 -15.712 -6.389 1.00 93.56 222 TYR A O 1
ATOM 1794 N N . THR A 1 223 ? 7.164 -14.763 -4.546 1.00 95.69 223 THR A N 1
ATOM 1795 C CA . THR A 1 223 ? 6.221 -13.891 -5.270 1.00 95.69 223 THR A CA 1
ATOM 1796 C C . THR A 1 223 ? 6.897 -12.874 -6.181 1.00 95.69 223 THR A C 1
ATOM 1798 O O . THR A 1 223 ? 6.225 -12.271 -7.015 1.00 95.69 223 THR A O 1
ATOM 1801 N N . HIS A 1 224 ? 8.205 -12.631 -6.037 1.00 95.88 224 HIS A N 1
ATOM 1802 C CA . HIS A 1 224 ? 8.941 -11.749 -6.946 1.00 95.88 224 HIS A CA 1
ATOM 1803 C C . HIS A 1 224 ? 8.963 -12.294 -8.378 1.00 95.88 224 HIS A C 1
ATOM 1805 O O . HIS A 1 224 ? 9.147 -11.513 -9.315 1.00 95.88 224 HIS A O 1
ATOM 1811 N N . TYR A 1 225 ? 8.726 -13.597 -8.565 1.00 95.56 225 TYR A N 1
ATOM 1812 C CA . TYR A 1 225 ? 8.721 -14.244 -9.868 1.00 95.56 225 TYR A CA 1
ATOM 1813 C C . TYR A 1 225 ? 7.819 -13.513 -10.873 1.00 95.56 225 TYR A C 1
ATOM 1815 O O . TYR A 1 225 ? 6.646 -13.241 -10.621 1.00 95.56 225 TYR A O 1
ATOM 1823 N N . GLY A 1 226 ? 8.405 -13.119 -12.007 1.00 94.38 226 GLY A N 1
ATOM 1824 C CA . GLY A 1 226 ? 7.711 -12.389 -13.071 1.00 94.38 226 GLY A CA 1
ATOM 1825 C C . GLY A 1 226 ? 7.272 -10.959 -12.721 1.00 94.38 226 GLY A C 1
ATOM 1826 O O . GLY A 1 226 ? 6.695 -10.294 -13.586 1.00 94.38 226 GLY A O 1
ATOM 1827 N N . ARG A 1 227 ? 7.539 -10.466 -11.503 1.00 96.25 227 ARG A N 1
ATOM 1828 C CA . ARG A 1 227 ? 7.083 -9.164 -10.980 1.00 96.25 227 ARG A CA 1
ATOM 1829 C C . ARG A 1 227 ? 8.247 -8.214 -10.709 1.00 96.25 227 ARG A C 1
ATOM 1831 O O . ARG A 1 227 ? 8.296 -7.125 -11.286 1.00 96.25 227 ARG A O 1
ATOM 1838 N N . LEU A 1 228 ? 9.194 -8.638 -9.876 1.00 96.06 228 LEU A N 1
ATOM 1839 C CA . LEU A 1 228 ? 10.403 -7.894 -9.528 1.00 96.06 228 LEU A CA 1
ATOM 1840 C C . LEU A 1 228 ? 11.638 -8.669 -9.983 1.00 96.06 228 LEU A C 1
ATOM 1842 O O . LEU A 1 228 ? 11.745 -9.876 -9.779 1.00 96.06 228 LEU A O 1
ATOM 1846 N N . CYS A 1 229 ? 12.583 -7.967 -10.601 1.00 96.06 229 CYS A N 1
ATOM 1847 C CA . CYS A 1 229 ? 13.845 -8.559 -11.005 1.00 96.06 229 CYS A CA 1
ATOM 1848 C C . CYS A 1 229 ? 14.655 -8.920 -9.756 1.00 96.06 229 CYS A C 1
ATOM 1850 O O . CYS A 1 229 ? 15.004 -8.046 -8.966 1.00 96.06 229 CYS A O 1
ATOM 1852 N N . THR A 1 230 ? 14.967 -10.204 -9.598 1.00 93.38 230 THR A N 1
ATOM 1853 C CA . THR A 1 230 ? 15.706 -10.731 -8.440 1.00 93.38 230 THR A CA 1
ATOM 1854 C C . THR A 1 230 ? 17.218 -10.539 -8.556 1.00 93.38 230 THR A C 1
ATOM 1856 O O . THR A 1 230 ? 17.938 -10.721 -7.582 1.00 93.38 230 THR A O 1
ATOM 1859 N N . ILE A 1 231 ? 17.700 -10.168 -9.746 1.00 93.62 231 ILE A N 1
ATOM 1860 C CA . ILE A 1 231 ? 19.127 -10.017 -10.058 1.00 93.62 231 ILE A CA 1
ATOM 1861 C C . ILE A 1 231 ? 19.522 -8.535 -10.082 1.00 93.62 231 ILE A C 1
ATOM 1863 O O . ILE A 1 231 ? 20.620 -8.170 -9.673 1.00 93.62 231 ILE A O 1
ATOM 1867 N N . GLU A 1 232 ? 18.633 -7.662 -10.562 1.00 94.31 2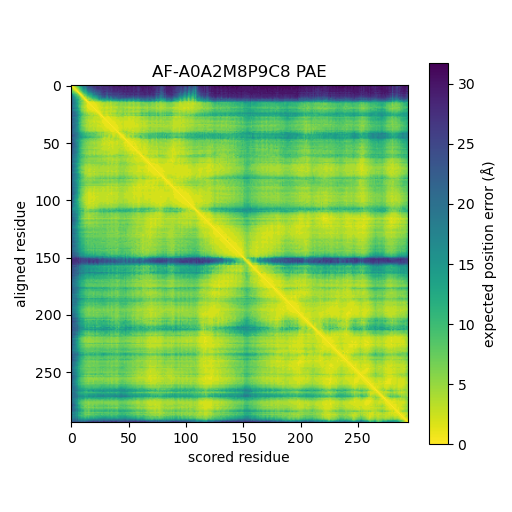32 GLU A N 1
ATOM 1868 C CA . GLU A 1 232 ? 18.923 -6.238 -10.721 1.00 94.31 232 GLU A CA 1
ATOM 1869 C C . GLU A 1 232 ? 18.577 -5.461 -9.445 1.00 94.31 232 GLU A C 1
ATOM 1871 O O . GLU A 1 232 ? 17.468 -4.952 -9.264 1.00 94.31 232 GLU A O 1
ATOM 1876 N N . THR A 1 233 ? 19.568 -5.361 -8.563 1.00 94.19 233 THR A N 1
ATOM 1877 C CA . THR A 1 233 ? 19.560 -4.529 -7.356 1.00 94.19 233 THR A CA 1
ATOM 1878 C C . THR A 1 233 ? 20.923 -3.847 -7.213 1.00 94.19 233 THR A C 1
ATOM 1880 O O . THR A 1 233 ? 21.940 -4.443 -7.568 1.00 94.19 233 THR A O 1
ATOM 1883 N N . PRO A 1 234 ? 21.001 -2.616 -6.679 1.00 91.94 234 PRO A N 1
ATOM 1884 C CA . PRO A 1 234 ? 22.279 -2.025 -6.309 1.00 91.94 234 PRO A CA 1
ATOM 1885 C C . PRO A 1 234 ? 22.998 -2.885 -5.268 1.00 91.94 234 PRO A C 1
ATOM 1887 O O . PRO A 1 234 ? 22.373 -3.390 -4.331 1.00 91.94 234 PRO A O 1
ATOM 1890 N N . GLU A 1 235 ? 24.315 -2.993 -5.402 1.00 91.19 235 GLU A N 1
ATOM 1891 C CA . GLU A 1 235 ? 25.165 -3.600 -4.382 1.00 91.19 235 GLU A CA 1
ATOM 1892 C C . GLU A 1 235 ? 25.319 -2.681 -3.154 1.00 91.19 235 GLU A C 1
ATOM 1894 O O . GLU A 1 235 ? 25.049 -1.474 -3.185 1.00 91.19 235 GLU A O 1
ATOM 1899 N N . GLY A 1 236 ? 25.768 -3.259 -2.038 1.00 90.50 236 GLY A N 1
ATOM 1900 C CA . GLY A 1 236 ? 26.043 -2.529 -0.803 1.00 90.50 236 GLY A CA 1
ATOM 1901 C C . GLY A 1 236 ? 24.791 -2.273 0.051 1.00 90.50 236 GLY A C 1
ATOM 1902 O O . GLY A 1 236 ? 23.936 -3.149 0.178 1.00 90.50 236 GLY A O 1
ATOM 1903 N N . PRO A 1 237 ? 24.652 -1.098 0.694 1.00 89.12 237 PRO A N 1
ATOM 1904 C CA . PRO A 1 237 ? 23.660 -0.896 1.754 1.00 89.12 237 PRO A CA 1
ATOM 1905 C C . PRO A 1 237 ? 22.204 -0.921 1.271 1.00 89.12 237 PRO A C 1
ATOM 1907 O O . PRO A 1 237 ? 21.309 -1.130 2.091 1.00 89.12 237 PRO A O 1
ATOM 1910 N N . ASN A 1 238 ? 21.960 -0.717 -0.028 1.00 90.44 238 ASN A N 1
ATOM 1911 C CA . ASN A 1 238 ? 20.620 -0.684 -0.623 1.00 90.44 238 ASN A CA 1
ATOM 1912 C C . ASN A 1 238 ? 20.186 -2.024 -1.245 1.00 90.44 238 ASN A C 1
ATOM 1914 O O . ASN A 1 238 ? 19.117 -2.068 -1.854 1.00 90.44 238 ASN A O 1
ATOM 1918 N N . ILE A 1 239 ? 20.985 -3.089 -1.103 1.00 92.88 239 ILE A N 1
ATOM 1919 C CA . ILE A 1 239 ? 20.646 -4.412 -1.638 1.00 92.88 239 ILE A CA 1
ATOM 1920 C C . ILE A 1 239 ? 19.275 -4.879 -1.131 1.00 92.88 239 ILE A C 1
ATOM 1922 O O . ILE A 1 239 ? 18.993 -4.775 0.066 1.00 92.88 239 ILE A O 1
ATOM 1926 N N . GLY A 1 240 ? 18.414 -5.320 -2.053 1.00 90.19 240 GLY A N 1
ATOM 1927 C CA . GLY A 1 240 ? 17.053 -5.794 -1.767 1.00 90.19 240 GLY A CA 1
ATOM 1928 C C . GLY A 1 240 ? 16.034 -4.693 -1.440 1.00 90.19 240 GLY A C 1
ATOM 1929 O O . GLY A 1 240 ? 14.838 -4.953 -1.393 1.00 90.19 240 GLY A O 1
ATOM 1930 N N . LEU A 1 241 ? 16.472 -3.443 -1.248 1.00 92.50 241 LEU A N 1
ATOM 1931 C CA . LEU A 1 241 ? 15.590 -2.299 -0.956 1.00 92.50 241 LEU A CA 1
ATOM 1932 C C . LEU A 1 241 ? 15.229 -1.498 -2.207 1.00 92.50 241 LEU A C 1
ATOM 1934 O O . LEU A 1 241 ? 14.298 -0.690 -2.189 1.00 92.50 241 LEU A O 1
ATOM 1938 N N . ILE A 1 242 ? 15.998 -1.693 -3.274 1.00 94.00 242 ILE A N 1
ATOM 1939 C CA . ILE A 1 242 ? 15.778 -1.107 -4.586 1.00 94.00 242 ILE A CA 1
ATOM 1940 C C . ILE A 1 242 ? 15.775 -2.251 -5.591 1.00 94.00 242 ILE A C 1
ATOM 1942 O O . ILE A 1 242 ? 16.742 -3.001 -5.677 1.00 94.00 242 ILE A O 1
ATOM 1946 N N . SER A 1 243 ? 14.711 -2.345 -6.376 1.00 94.81 243 SER A N 1
ATOM 1947 C CA . SER A 1 243 ? 14.541 -3.405 -7.370 1.00 94.81 243 SER A CA 1
ATOM 1948 C C . SER A 1 243 ? 13.981 -2.832 -8.663 1.00 94.81 243 SER A C 1
ATOM 1950 O O . SER A 1 243 ? 13.367 -1.765 -8.671 1.00 94.81 243 SER A O 1
ATOM 1952 N N . SER A 1 244 ? 14.166 -3.546 -9.766 1.00 95.56 244 SER A N 1
ATOM 1953 C CA . SER A 1 244 ? 13.568 -3.196 -11.057 1.00 95.56 244 SER A CA 1
ATOM 1954 C C . SER A 1 244 ? 12.312 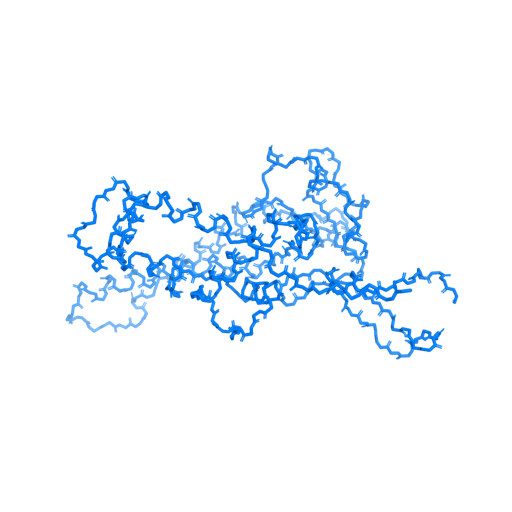-4.019 -11.334 1.00 95.56 244 SER A C 1
ATOM 1956 O O . SER A 1 244 ? 12.240 -5.197 -10.986 1.00 95.56 244 SER A O 1
ATOM 1958 N N . LEU A 1 245 ? 11.327 -3.430 -12.014 1.00 96.38 245 LEU A N 1
ATOM 1959 C CA . LEU A 1 245 ? 10.187 -4.182 -12.547 1.00 96.38 245 LEU A CA 1
ATOM 1960 C C . LEU A 1 245 ? 10.624 -5.176 -13.630 1.00 96.38 245 LEU A C 1
ATOM 1962 O O . LEU A 1 245 ? 11.322 -4.798 -14.576 1.00 96.38 245 LEU A O 1
ATOM 1966 N N . CYS A 1 246 ? 10.122 -6.412 -13.561 1.00 96.00 246 CYS A N 1
ATOM 1967 C CA . CYS A 1 246 ? 10.295 -7.401 -14.627 1.00 96.00 246 CYS A CA 1
ATOM 1968 C C . CYS A 1 246 ? 9.717 -6.912 -15.964 1.00 96.00 246 CYS A C 1
ATOM 1970 O O . CYS A 1 246 ? 8.856 -6.034 -16.007 1.00 96.00 246 CYS A O 1
ATOM 1972 N N . VAL A 1 247 ? 10.167 -7.512 -17.071 1.00 94.69 247 VAL A N 1
ATOM 1973 C CA . VAL A 1 247 ? 9.857 -7.083 -18.450 1.00 94.69 247 VAL A CA 1
ATOM 1974 C C . VAL A 1 247 ? 8.354 -6.908 -18.687 1.00 94.69 247 VAL A C 1
ATOM 1976 O O . VAL A 1 247 ? 7.919 -5.833 -19.107 1.00 94.69 247 VAL A O 1
ATOM 1979 N N . TYR A 1 248 ? 7.568 -7.935 -18.359 1.00 95.75 248 TYR A N 1
ATOM 1980 C CA . TYR A 1 248 ? 6.128 -7.975 -18.613 1.00 95.75 248 TYR A CA 1
ATOM 1981 C C . TYR A 1 248 ? 5.258 -7.571 -17.419 1.00 95.75 248 TYR A C 1
ATOM 1983 O O . TYR A 1 248 ? 4.031 -7.560 -17.549 1.00 95.75 248 TYR A O 1
ATOM 1991 N N . ALA A 1 249 ? 5.872 -7.234 -16.282 1.00 96.31 249 ALA A N 1
ATOM 1992 C CA . ALA A 1 249 ? 5.150 -6.846 -15.080 1.00 96.31 249 ALA A CA 1
ATOM 1993 C C . ALA A 1 249 ? 4.346 -5.561 -15.315 1.00 96.31 249 ALA A C 1
ATOM 1995 O O . ALA A 1 249 ? 4.820 -4.614 -15.953 1.00 96.31 249 ALA A O 1
ATOM 1996 N N . LYS A 1 250 ? 3.127 -5.523 -14.778 1.00 95.19 250 LYS A N 1
ATOM 1997 C CA . LYS A 1 250 ? 2.254 -4.346 -14.793 1.00 95.19 250 LYS A CA 1
ATOM 1998 C C . LYS A 1 250 ? 1.793 -4.025 -13.384 1.00 95.19 250 LYS A C 1
ATOM 2000 O O . LYS A 1 250 ? 1.708 -4.904 -12.540 1.00 95.19 250 LYS A O 1
ATOM 2005 N N . ILE A 1 251 ? 1.499 -2.755 -13.139 1.00 94.88 251 ILE A N 1
ATOM 2006 C CA . ILE A 1 251 ? 0.897 -2.305 -11.885 1.00 94.88 251 ILE A CA 1
ATOM 2007 C C . ILE A 1 251 ? -0.591 -2.109 -12.149 1.00 94.88 251 ILE A C 1
ATOM 2009 O O . ILE A 1 251 ? -0.963 -1.402 -13.089 1.00 94.88 251 ILE A O 1
ATOM 2013 N N . ASN A 1 252 ? -1.434 -2.746 -11.345 1.00 93.19 252 ASN A N 1
ATOM 2014 C CA . ASN A 1 252 ? -2.878 -2.611 -11.465 1.00 93.19 252 ASN A CA 1
ATOM 2015 C C . ASN A 1 252 ? -3.391 -1.313 -10.826 1.00 93.19 252 ASN A C 1
ATOM 2017 O O . ASN A 1 252 ? -2.639 -0.542 -10.230 1.00 93.19 252 ASN A O 1
ATOM 2021 N N . LYS A 1 253 ? -4.700 -1.057 -10.934 1.00 89.94 253 LYS A N 1
ATOM 2022 C CA . LYS A 1 253 ? -5.313 0.178 -10.409 1.00 89.94 253 LYS A CA 1
ATOM 2023 C C . LYS A 1 253 ? -5.170 0.337 -8.890 1.00 89.94 253 LYS A C 1
ATOM 2025 O O . LYS A 1 253 ? -5.180 1.461 -8.406 1.00 89.94 253 LYS A O 1
ATOM 2030 N N . LEU A 1 254 ? -5.035 -0.770 -8.159 1.00 90.81 254 LEU A N 1
ATOM 2031 C CA . LEU A 1 254 ? -4.869 -0.796 -6.702 1.00 90.81 254 LEU A CA 1
ATOM 2032 C C . LEU A 1 254 ? -3.392 -0.722 -6.271 1.00 90.81 254 LEU A C 1
ATOM 2034 O O . LEU A 1 254 ? -3.101 -0.662 -5.077 1.00 90.81 254 LEU A O 1
ATOM 2038 N N . GLY A 1 255 ? -2.454 -0.708 -7.223 1.00 92.81 255 GLY A N 1
ATOM 2039 C CA . GLY A 1 255 ? -1.019 -0.627 -6.956 1.00 92.81 255 GLY A CA 1
ATOM 2040 C C . GLY A 1 255 ? -0.326 -1.977 -6.743 1.00 92.81 255 GLY A C 1
ATOM 2041 O O . GLY A 1 255 ? 0.843 -1.989 -6.362 1.00 92.81 255 GLY A O 1
ATOM 2042 N N . PHE A 1 256 ? -0.992 -3.110 -6.980 1.00 95.50 256 PHE A N 1
ATOM 2043 C CA . PHE A 1 256 ? -0.354 -4.431 -6.930 1.00 95.50 256 PHE A CA 1
ATOM 2044 C C . PHE A 1 256 ? 0.340 -4.764 -8.250 1.00 95.50 256 PHE A C 1
ATOM 2046 O O . PHE A 1 256 ? -0.101 -4.341 -9.322 1.00 95.50 256 PHE A O 1
ATOM 2053 N N . ILE A 1 257 ? 1.436 -5.520 -8.166 1.00 96.31 257 ILE A N 1
ATOM 2054 C CA . ILE A 1 257 ? 2.201 -5.948 -9.338 1.00 96.31 257 ILE A CA 1
ATOM 2055 C C . ILE A 1 257 ? 1.621 -7.263 -9.859 1.00 96.31 257 ILE A C 1
ATOM 2057 O O . ILE A 1 257 ? 1.510 -8.253 -9.133 1.00 96.31 257 ILE A O 1
ATOM 2061 N N . GLU A 1 258 ? 1.289 -7.273 -11.139 1.00 96.38 258 GLU A N 1
ATOM 2062 C CA . GLU A 1 258 ? 0.730 -8.407 -11.855 1.00 96.38 258 GLU A CA 1
ATOM 2063 C C . GLU A 1 258 ? 1.690 -8.868 -12.943 1.00 96.38 258 GLU A C 1
ATOM 2065 O O . GLU A 1 258 ? 2.429 -8.070 -13.533 1.00 96.38 258 GLU A O 1
ATOM 2070 N N . THR A 1 259 ? 1.648 -10.161 -13.240 1.00 96.50 259 THR A N 1
ATOM 2071 C CA . THR A 1 259 ? 2.441 -10.761 -14.309 1.00 96.50 259 THR A CA 1
ATOM 2072 C C . THR A 1 259 ? 1.538 -11.573 -15.247 1.00 96.50 259 THR A C 1
ATOM 2074 O O . THR A 1 259 ? 0.529 -12.120 -14.789 1.00 96.50 259 THR A O 1
ATOM 2077 N N . PRO A 1 260 ? 1.803 -11.580 -16.567 1.00 95.88 260 PRO A N 1
ATOM 2078 C CA . PRO A 1 260 ? 0.937 -12.251 -17.525 1.00 95.88 260 PRO A CA 1
ATOM 2079 C C . PRO A 1 260 ? 1.193 -13.756 -17.598 1.00 95.88 260 PRO A C 1
ATOM 2081 O O . PRO A 1 260 ? 2.331 -14.198 -17.732 1.00 95.88 260 PRO A O 1
ATOM 2084 N N . TYR A 1 261 ? 0.106 -14.517 -17.669 1.00 94.12 261 TYR A N 1
ATOM 2085 C CA . TYR A 1 261 ? 0.091 -15.959 -17.885 1.00 94.12 261 TYR A CA 1
ATOM 2086 C C . TYR A 1 261 ? -0.805 -16.341 -19.065 1.00 94.12 261 TYR A C 1
ATOM 2088 O O . TYR A 1 261 ? -1.727 -15.613 -19.439 1.00 94.12 261 TYR A O 1
ATOM 2096 N N . LYS A 1 262 ? -0.548 -17.509 -19.659 1.00 92.38 262 LYS A N 1
ATOM 2097 C CA . LYS A 1 262 ? -1.425 -18.122 -20.664 1.00 92.38 262 LYS A CA 1
ATOM 2098 C C . LYS A 1 262 ? -2.330 -19.148 -19.993 1.00 92.38 262 LYS A C 1
ATOM 2100 O O . LYS A 1 262 ? -1.883 -19.922 -19.152 1.00 92.38 262 LYS A O 1
ATOM 2105 N N . VAL A 1 263 ? -3.604 -19.146 -20.370 1.00 92.06 263 VAL A N 1
ATOM 2106 C CA . VAL A 1 263 ? -4.584 -20.093 -19.831 1.00 92.06 263 VAL A CA 1
ATOM 2107 C C . VAL A 1 263 ? -4.393 -21.451 -20.500 1.00 92.06 263 VAL A C 1
ATOM 2109 O O . VAL A 1 263 ? -4.224 -21.537 -21.716 1.00 92.06 263 VAL A O 1
ATOM 2112 N N . VAL A 1 264 ? -4.458 -22.514 -19.704 1.00 91.38 264 VAL A N 1
ATOM 2113 C CA . VAL A 1 264 ? -4.463 -23.898 -20.184 1.00 91.38 264 VAL A CA 1
ATOM 2114 C C . VAL A 1 264 ? -5.873 -24.456 -20.023 1.00 91.38 264 VAL A C 1
ATOM 2116 O O . VAL A 1 264 ? -6.437 -24.408 -18.931 1.00 91.38 264 VAL A O 1
ATOM 2119 N N . ARG A 1 265 ? -6.459 -24.980 -21.104 1.00 90.31 265 ARG A N 1
ATOM 2120 C CA . ARG A 1 265 ? -7.773 -25.642 -21.084 1.00 90.31 265 ARG A CA 1
ATOM 2121 C C . ARG A 1 265 ? -7.627 -27.054 -21.627 1.00 90.31 265 ARG A C 1
ATOM 2123 O O . ARG A 1 265 ? -7.087 -27.241 -22.710 1.00 90.31 265 ARG A O 1
ATOM 2130 N N . ASN A 1 266 ? -8.109 -28.046 -20.878 1.00 87.69 266 ASN A N 1
ATOM 2131 C CA . ASN A 1 266 ? -8.057 -29.462 -21.270 1.00 87.69 266 ASN A CA 1
ATOM 2132 C C . ASN A 1 266 ? -6.648 -29.936 -21.691 1.00 87.69 266 ASN A C 1
ATOM 2134 O O . ASN A 1 266 ? -6.502 -30.685 -22.653 1.00 87.69 266 ASN A O 1
ATOM 2138 N N . GLY A 1 267 ? -5.608 -29.465 -20.993 1.00 86.31 267 GLY A N 1
ATOM 2139 C CA . GLY A 1 267 ? -4.212 -29.820 -21.276 1.00 86.31 267 GLY A CA 1
ATOM 2140 C C . GLY A 1 267 ? -3.586 -29.119 -22.487 1.00 86.31 267 GLY A C 1
ATOM 2141 O O . GLY A 1 267 ? -2.447 -29.419 -22.815 1.00 86.31 267 GLY A O 1
ATOM 2142 N N . GLN A 1 268 ? -4.289 -28.188 -23.140 1.00 86.75 268 GLN A N 1
ATOM 2143 C CA . GLN A 1 268 ? -3.755 -27.397 -24.251 1.00 86.75 268 GLN A CA 1
ATOM 2144 C C . GLN A 1 268 ? -3.623 -25.925 -23.861 1.00 86.75 268 GLN A C 1
ATOM 2146 O O . GLN A 1 268 ? -4.523 -25.339 -23.250 1.00 86.75 268 GLN A O 1
ATOM 2151 N N . VAL A 1 269 ? -2.493 -25.319 -24.223 1.00 89.00 269 VAL A N 1
ATOM 2152 C CA . VAL A 1 269 ? -2.243 -23.890 -24.014 1.00 89.00 269 VAL A CA 1
ATOM 2153 C C . VAL A 1 269 ? -3.059 -23.086 -25.026 1.00 89.00 269 VAL A C 1
ATOM 2155 O O . VAL A 1 269 ? -2.922 -23.276 -26.234 1.00 89.00 269 VAL A O 1
ATOM 2158 N N . ALA A 1 270 ? -3.880 -22.150 -24.550 1.00 88.62 270 ALA A N 1
ATOM 2159 C CA . ALA A 1 270 ? -4.638 -21.244 -25.408 1.00 88.62 270 ALA A CA 1
ATOM 2160 C C . ALA A 1 270 ? -3.713 -20.150 -25.982 1.00 88.62 270 ALA A C 1
ATOM 2162 O O . ALA A 1 270 ? -3.619 -19.040 -25.452 1.00 88.62 270 ALA A O 1
ATOM 2163 N N . LEU A 1 271 ? -2.980 -20.472 -27.052 1.00 84.69 271 LEU A N 1
ATOM 2164 C CA . LEU A 1 271 ? -2.030 -19.549 -27.686 1.00 84.69 271 LEU A CA 1
ATOM 2165 C C . LEU A 1 271 ? -2.723 -18.340 -28.327 1.00 84.69 271 LEU A C 1
ATOM 2167 O O . LEU A 1 271 ? -2.179 -17.236 -28.246 1.00 84.69 271 LEU A O 1
ATOM 2171 N N . ASP A 1 272 ? -3.928 -18.537 -28.860 1.00 86.81 272 ASP A N 1
ATOM 2172 C CA . ASP A 1 272 ? -4.697 -17.519 -29.587 1.00 86.81 272 ASP A CA 1
ATOM 2173 C C . ASP A 1 272 ? -5.343 -16.462 -28.674 1.00 86.81 272 ASP A C 1
ATOM 2175 O O . ASP A 1 272 ? -5.736 -15.390 -29.134 1.00 86.81 272 ASP A O 1
ATOM 2179 N N . GLU A 1 273 ? -5.440 -16.725 -27.367 1.00 89.62 273 GLU A N 1
ATOM 2180 C CA . GLU A 1 273 ? -6.058 -15.807 -26.406 1.00 89.62 273 GLU A CA 1
ATOM 2181 C C . GLU A 1 273 ? -5.041 -14.820 -25.811 1.00 89.62 273 GLU A C 1
ATOM 2183 O O . GLU A 1 273 ? -3.870 -15.167 -25.613 1.00 89.62 273 GLU A O 1
ATOM 2188 N N . PRO A 1 274 ? -5.443 -13.578 -25.483 1.00 91.19 274 PRO A N 1
ATOM 2189 C CA . PRO A 1 274 ? -4.562 -12.648 -24.787 1.00 91.19 274 PRO A CA 1
ATOM 2190 C C . PRO A 1 274 ? -4.157 -13.206 -23.411 1.00 91.19 274 PRO A C 1
ATOM 2192 O O . PRO A 1 274 ? -4.929 -13.932 -22.782 1.00 91.19 274 PRO A O 1
ATOM 2195 N N . PRO A 1 275 ? -2.948 -12.881 -22.920 1.00 92.69 275 PRO A N 1
ATOM 2196 C CA . PRO A 1 275 ? -2.518 -13.340 -21.610 1.00 92.69 275 PRO A CA 1
ATOM 2197 C C . PRO A 1 275 ? -3.360 -12.709 -20.496 1.00 92.69 275 PRO A C 1
AT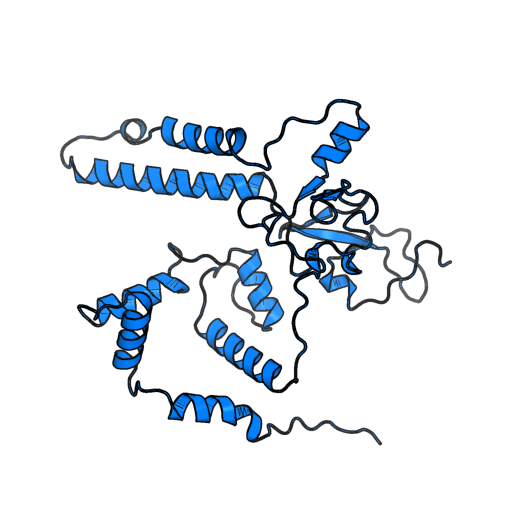OM 2199 O O . PRO A 1 275 ? -3.733 -11.535 -20.562 1.00 92.69 275 PRO A O 1
ATOM 2202 N N . VAL A 1 276 ? -3.600 -13.488 -19.446 1.00 94.12 276 VAL A N 1
ATOM 2203 C CA . VAL A 1 276 ? -4.296 -13.055 -18.235 1.00 94.12 276 VAL A CA 1
ATOM 2204 C C . VAL A 1 276 ? -3.260 -12.577 -17.230 1.00 94.12 276 VAL A C 1
ATOM 2206 O O . VAL A 1 276 ? -2.316 -13.297 -16.918 1.00 94.12 276 VAL A O 1
ATOM 2209 N N . TYR A 1 277 ? -3.429 -11.358 -16.732 1.00 95.44 277 TYR A N 1
ATOM 2210 C CA . TYR A 1 277 ? -2.579 -10.805 -15.684 1.00 95.44 277 TYR A CA 1
ATOM 2211 C C . TYR A 1 277 ? -3.062 -11.294 -14.326 1.00 95.44 277 TYR A C 1
ATOM 2213 O O . TYR A 1 277 ? -4.250 -11.189 -14.037 1.00 95.44 277 TYR A O 1
ATOM 2221 N N . LEU A 1 278 ? -2.146 -11.845 -13.531 1.00 94.94 278 LEU A N 1
ATOM 2222 C CA . LEU A 1 278 ? -2.436 -12.329 -12.185 1.00 94.94 278 LEU A CA 1
ATOM 2223 C C . LEU A 1 278 ? -1.596 -11.576 -11.157 1.00 94.94 278 LEU A C 1
ATOM 2225 O O . LEU A 1 278 ? -0.373 -11.436 -11.299 1.00 94.94 278 LEU A O 1
ATOM 2229 N N . SER A 1 279 ? -2.254 -11.112 -10.101 1.00 94.56 279 SER A N 1
ATOM 2230 C CA . SER A 1 279 ? -1.596 -10.626 -8.887 1.00 94.56 279 SER A CA 1
ATOM 2231 C C . SER A 1 279 ? -0.938 -11.779 -8.122 1.00 94.56 279 SER A C 1
ATOM 2233 O O . SER A 1 279 ? -1.168 -12.945 -8.433 1.00 94.56 279 SER A O 1
ATOM 2235 N N . ALA A 1 280 ? -0.080 -11.463 -7.147 1.00 94.19 280 ALA A N 1
ATOM 2236 C CA . ALA A 1 280 ? 0.601 -12.493 -6.354 1.00 94.19 280 ALA A CA 1
ATOM 2237 C C . ALA A 1 280 ? -0.393 -13.413 -5.624 1.00 94.19 280 ALA A C 1
ATOM 2239 O O . ALA A 1 280 ? -0.205 -14.615 -5.602 1.00 94.19 280 ALA A O 1
ATOM 2240 N N . GLU A 1 281 ? -1.484 -12.850 -5.105 1.00 91.31 281 GLU A N 1
ATOM 2241 C CA . GLU A 1 281 ? -2.532 -13.603 -4.404 1.00 91.31 281 GLU A CA 1
ATOM 2242 C C . GLU A 1 281 ? -3.336 -14.511 -5.352 1.00 91.31 281 GLU A C 1
ATOM 2244 O O . GLU A 1 281 ? -3.647 -15.642 -5.021 1.00 91.31 281 GLU A O 1
ATOM 2249 N N . GLU A 1 282 ? -3.652 -14.056 -6.569 1.00 91.62 282 GLU A N 1
ATOM 2250 C CA . GLU A 1 282 ? -4.394 -14.875 -7.550 1.00 91.62 282 GLU A CA 1
ATOM 2251 C C . GLU A 1 282 ? -3.549 -15.990 -8.186 1.00 91.62 282 GLU A C 1
ATOM 2253 O O . GLU A 1 282 ? -4.082 -16.851 -8.894 1.00 91.62 282 GLU A O 1
ATOM 2258 N N . GLU A 1 283 ? -2.230 -15.918 -8.017 1.00 93.12 283 GLU A N 1
ATOM 2259 C CA . GLU A 1 283 ? -1.276 -16.926 -8.468 1.00 93.12 283 GLU A CA 1
ATOM 2260 C C . GLU A 1 283 ? -1.169 -18.092 -7.478 1.00 93.12 283 GLU A C 1
ATOM 2262 O O . GLU A 1 283 ? -1.026 -19.223 -7.935 1.00 93.12 283 GLU A O 1
ATOM 2267 N N . GLU A 1 284 ? -1.300 -17.847 -6.167 1.00 89.31 284 GLU A N 1
ATOM 2268 C CA . GLU A 1 284 ? -1.172 -18.874 -5.116 1.00 89.31 284 GLU A CA 1
ATOM 2269 C C . GLU A 1 284 ? -2.166 -20.032 -5.289 1.00 89.31 284 GLU A C 1
ATOM 2271 O O . GLU A 1 284 ? -1.805 -21.195 -5.122 1.00 89.31 284 GLU A O 1
ATOM 2276 N N . ASP A 1 285 ? -3.397 -19.734 -5.710 1.00 87.31 285 ASP A N 1
ATOM 2277 C CA . ASP A 1 285 ? -4.451 -20.737 -5.908 1.00 87.31 285 ASP A CA 1
ATOM 2278 C C . ASP A 1 285 ? -4.280 -21.570 -7.198 1.00 87.31 285 ASP A C 1
ATOM 2280 O O . ASP A 1 285 ? -5.146 -22.382 -7.546 1.00 87.31 285 ASP A O 1
ATOM 2284 N N . LYS A 1 286 ? -3.204 -21.355 -7.969 1.00 91.94 286 LYS A N 1
ATOM 2285 C CA . LYS A 1 286 ? -3.035 -21.933 -9.310 1.00 91.94 286 LYS A CA 1
ATOM 2286 C C . LYS A 1 286 ? -1.741 -22.719 -9.455 1.00 91.94 286 LYS A C 1
ATOM 2288 O O . LYS A 1 286 ? -0.686 -22.366 -8.947 1.00 91.94 286 LYS A O 1
ATOM 2293 N N . ILE A 1 287 ? -1.812 -23.772 -10.267 1.00 91.81 287 ILE A N 1
ATOM 2294 C CA . ILE A 1 287 ? -0.636 -24.538 -10.687 1.00 91.81 287 ILE A CA 1
ATOM 2295 C C . ILE A 1 287 ? -0.093 -23.909 -11.970 1.00 91.81 287 ILE A C 1
ATOM 2297 O O . ILE A 1 287 ? -0.755 -23.932 -13.010 1.00 91.81 287 ILE A O 1
ATOM 2301 N N . ILE A 1 288 ? 1.113 -23.350 -11.892 1.00 92.62 288 ILE A N 1
ATOM 2302 C CA . ILE A 1 288 ? 1.763 -22.651 -13.002 1.00 92.62 288 ILE A CA 1
ATOM 2303 C C . ILE A 1 288 ? 2.856 -23.537 -13.605 1.00 92.62 288 ILE A C 1
ATOM 2305 O O . ILE A 1 288 ? 3.793 -23.949 -12.922 1.00 92.62 288 ILE A O 1
ATOM 2309 N N . ALA A 1 289 ? 2.741 -23.824 -14.903 1.00 91.75 289 ALA A N 1
ATOM 2310 C CA . ALA A 1 289 ? 3.777 -24.516 -15.663 1.00 91.75 289 ALA A CA 1
ATOM 2311 C C . ALA A 1 289 ? 4.899 -23.551 -16.083 1.00 91.75 289 ALA A C 1
ATOM 2313 O O . ALA A 1 289 ? 4.678 -22.350 -16.261 1.00 91.75 289 ALA A O 1
ATOM 2314 N N . GLN A 1 290 ? 6.109 -24.079 -16.279 1.00 91.38 290 GLN A N 1
ATOM 2315 C CA . GLN A 1 290 ? 7.230 -23.288 -16.783 1.00 91.38 290 GLN A CA 1
ATOM 2316 C C . GLN A 1 290 ? 7.044 -22.964 -18.270 1.00 91.38 290 GLN A C 1
ATOM 2318 O O . GLN A 1 290 ? 6.466 -23.744 -19.023 1.00 91.38 290 GLN A O 1
ATOM 2323 N N . ALA A 1 291 ? 7.610 -21.845 -18.723 1.00 87.44 291 ALA A N 1
ATOM 2324 C CA . ALA A 1 291 ? 7.487 -21.391 -20.112 1.00 87.44 291 ALA A CA 1
ATOM 2325 C C . ALA A 1 291 ? 8.085 -22.357 -21.157 1.00 87.44 291 ALA A C 1
ATOM 2327 O O . ALA A 1 291 ? 7.755 -22.267 -22.334 1.00 87.44 291 ALA A O 1
ATOM 2328 N N . ASN A 1 292 ? 8.985 -23.249 -20.740 1.00 87.19 292 ASN A N 1
ATOM 2329 C CA . ASN A 1 292 ? 9.632 -24.259 -21.581 1.00 87.19 292 ASN A CA 1
ATOM 2330 C C . ASN A 1 292 ? 8.945 -25.635 -21.521 1.00 87.19 292 ASN A C 1
ATOM 2332 O O . ASN A 1 292 ? 9.445 -26.575 -22.138 1.00 87.19 292 ASN A O 1
ATOM 2336 N N . THR A 1 293 ? 7.866 -25.780 -20.745 1.00 74.44 293 THR A N 1
ATOM 2337 C CA . THR A 1 293 ? 7.121 -27.040 -20.675 1.00 74.44 293 THR A CA 1
ATOM 2338 C C . THR A 1 293 ? 6.282 -27.171 -21.952 1.00 74.44 293 THR A C 1
ATOM 2340 O O . THR A 1 293 ? 5.529 -26.239 -22.243 1.00 74.44 293 THR A O 1
ATOM 2343 N N . PRO A 1 294 ? 6.462 -28.251 -22.737 1.00 56.88 294 PRO A N 1
ATOM 2344 C CA . PRO A 1 294 ? 5.758 -28.452 -24.003 1.00 56.88 294 PRO A CA 1
ATOM 2345 C C . PRO A 1 294 ? 4.253 -28.675 -23.828 1.00 56.88 294 PRO A C 1
ATOM 2347 O O . PRO A 1 294 ? 3.841 -29.177 -22.756 1.00 56.88 294 PRO A O 1
#

Nearest PDB structures (foldseek):
  8pfg-assembly1_I  TM=9.569E-01  e=6.021E-26  Escherichia coli
  8hkc-assembly1_C  TM=9.677E-01  e=1.260E-25  Escherichia coli K-12
  8ph9-assembly1_I  TM=9.561E-01  e=2.954E-25  Escherichia coli
  8toe-assembly1_I  TM=9.623E-01  e=2.353E-25  Escherichia coli K-12
  8to8-assembly1_I  TM=9.549E-01  e=2.223E-25  Escherichia coli K-12

Sequence (294 aa):
SILLHRDETTSTDYSIIFNTLQKDTANSEKEAVEFIYRQLRNAEPPDEETARGIIDKLFFSDKRYDLGDVGRYRINKKLGLNVDPDIKVLTKEDIIDIIKYLIKLVNSKTDVDDIDHLSNRRVRTVGEQLYAQFGVGLARMARTIRERMNVRDNEVFTPTDLINAKTLSSVINSFFGTNQLSQFMDQTNPLSEVTHKRRISALGPGGLSRERAGFEVRDVHYTHYGRLCTIETPEGPNIGLISSLCVYAKINKLGFIETPYKVVRNGQVALDEPPVYLSAEEEEDKIIAQANTP

Secondary structure (DSSP, 8-state):
----------GGGGHHHHHHHHH----SHHHHHHHHHHHHHSS--SSHHHHHHHHHHHHT-TTT---HHHHHHHHHHHHT----TT--S--HHHHHHHHHHHHHHHTTSSPPP-TTSTTT--PPPHHHHHHHHHHHHHHHHHHHHHHHHHH-TTS---HHHH--HHHHHHHHHHHHHH-TT------SSHHHHHHHHTEEESBSTTSB-TTT--SGGGS--GGGTTTB-SS---SGGGTTTEEEBPTT-EE-TTS-EEEEE--EETTEE-TTSPPEEE-HHHHHTS----TT--

pLDDT: mean 88.42, std 9.73, range [37.62, 96.75]